Protein AF-A0A969B1L5-F1 (afdb_monomer_lite)

Secondary structure (DSSP, 8-state):
-HHHHHHHHSTT-EEEEEE-TTSSHHHHHHHHHHHHHHTT-EEEEEEGGG--TTGGG-HHHHHHHHHHHHHHHTTPPPPP---GGG-HHHHHHHHHHHHHHH-SS-EEEEEE-GGGGGG-HHHHHHHHHHHHHHHHHHHH-TTGGGEEEEEEE---TT--S-S-GGGGSSEEEEE-PPPHHHHHHHHHHTT-HHHHHTTS-S--S------------------------PPP--------------S-----PPPTT-----

Structure (mmCIF, N/CA/C/O backbone):
data_AF-A0A969B1L5-F1
#
_entry.id   AF-A0A969B1L5-F1
#
loop_
_atom_site.group_PDB
_atom_site.id
_atom_site.type_symbol
_atom_site.label_atom_id
_atom_site.label_alt_id
_atom_site.label_comp_id
_atom_site.label_asym_id
_atom_site.label_entity_id
_atom_site.label_seq_id
_atom_site.pdbx_PDB_ins_code
_atom_site.Cartn_x
_atom_site.Cartn_y
_atom_site.Cartn_z
_atom_site.occupancy
_atom_site.B_iso_or_equiv
_atom_site.auth_seq_id
_atom_site.auth_comp_id
_atom_site.auth_asym_id
_atom_site.auth_atom_id
_atom_site.pdbx_PDB_model_num
ATOM 1 N N . MET A 1 1 ? 1.433 -16.471 -8.578 1.00 81.69 1 MET A N 1
ATOM 2 C CA . MET A 1 1 ? 0.382 -15.592 -8.039 1.00 81.69 1 MET A CA 1
ATOM 3 C C . MET A 1 1 ? -0.124 -16.105 -6.694 1.00 81.69 1 MET A C 1
ATOM 5 O O . MET A 1 1 ? -0.344 -15.273 -5.821 1.00 81.69 1 MET A O 1
ATOM 9 N N . ASP A 1 2 ? -0.103 -17.416 -6.437 1.00 83.75 2 ASP A N 1
ATOM 10 C CA . ASP A 1 2 ? -0.376 -18.020 -5.113 1.00 83.75 2 ASP A CA 1
ATOM 11 C C . ASP A 1 2 ? 0.306 -17.335 -3.921 1.00 83.75 2 ASP A C 1
ATOM 13 O O . ASP A 1 2 ? -0.334 -17.068 -2.909 1.00 83.75 2 ASP A O 1
ATOM 17 N N . ARG A 1 3 ? 1.593 -16.973 -4.036 1.00 86.12 3 ARG A N 1
ATOM 18 C CA . ARG A 1 3 ? 2.298 -16.238 -2.967 1.00 86.12 3 ARG A CA 1
ATOM 19 C C . ARG A 1 3 ? 1.666 -14.878 -2.660 1.00 86.12 3 ARG A C 1
ATOM 21 O O . ARG A 1 3 ? 1.566 -14.509 -1.496 1.00 86.12 3 ARG A O 1
ATOM 28 N N . ALA A 1 4 ? 1.250 -14.139 -3.690 1.00 88.81 4 ALA A N 1
ATOM 29 C CA . ALA A 1 4 ? 0.595 -12.844 -3.514 1.00 88.81 4 ALA A CA 1
ATOM 30 C C . ALA A 1 4 ? -0.794 -13.017 -2.887 1.00 88.81 4 ALA A C 1
ATOM 32 O O . ALA A 1 4 ? -1.148 -12.279 -1.972 1.00 88.81 4 ALA A O 1
ATOM 33 N N . LEU A 1 5 ? -1.547 -14.021 -3.343 1.00 90.31 5 LEU A N 1
ATOM 34 C CA . LEU A 1 5 ? -2.864 -14.352 -2.801 1.00 90.31 5 LEU A CA 1
ATOM 35 C C . LEU A 1 5 ? -2.781 -14.759 -1.332 1.00 90.31 5 LEU A C 1
ATOM 37 O O . LEU A 1 5 ? -3.489 -14.195 -0.504 1.00 90.31 5 LEU A O 1
ATOM 41 N N . GLY A 1 6 ? -1.869 -15.674 -0.997 1.00 91.19 6 GLY A N 1
ATOM 42 C CA . GLY A 1 6 ? -1.636 -16.106 0.376 1.00 91.19 6 GLY A CA 1
ATOM 43 C C . GLY A 1 6 ? -1.244 -14.942 1.282 1.00 91.19 6 GLY A C 1
ATOM 44 O O . GLY A 1 6 ? -1.808 -14.793 2.359 1.00 91.19 6 GLY A O 1
ATOM 45 N N . ALA A 1 7 ? -0.344 -14.061 0.839 1.00 91.06 7 ALA A N 1
ATOM 46 C CA . ALA A 1 7 ? 0.059 -12.898 1.626 1.00 91.06 7 ALA A CA 1
ATOM 47 C C . ALA A 1 7 ? -1.098 -11.914 1.880 1.00 91.06 7 ALA A C 1
ATOM 49 O O . ALA A 1 7 ? -1.247 -11.431 2.999 1.00 91.06 7 ALA A O 1
ATOM 50 N N . LEU A 1 8 ? -1.932 -11.639 0.872 1.00 93.31 8 LEU A N 1
ATOM 51 C CA . LEU A 1 8 ? -3.048 -10.690 0.986 1.00 93.31 8 LEU A CA 1
ATOM 52 C C . LEU A 1 8 ? -4.293 -11.284 1.661 1.00 93.31 8 LEU A C 1
ATOM 54 O O . LEU A 1 8 ? -5.147 -10.531 2.128 1.00 93.31 8 LEU A O 1
ATOM 58 N N . ALA A 1 9 ? -4.389 -12.609 1.772 1.00 90.94 9 ALA A N 1
ATOM 59 C CA . ALA A 1 9 ? -5.447 -13.261 2.541 1.00 90.94 9 ALA A CA 1
ATOM 60 C C . A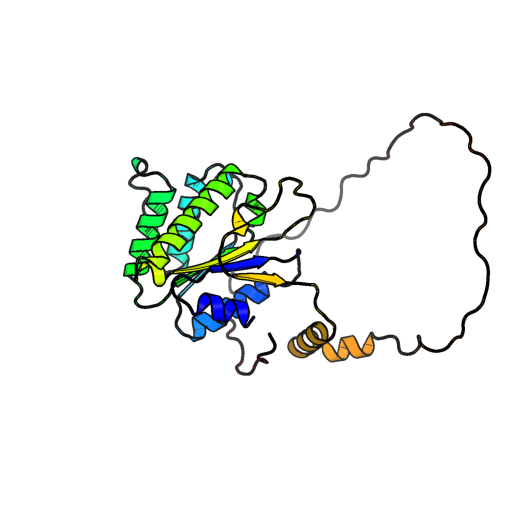LA A 1 9 ? -5.340 -12.966 4.051 1.00 90.94 9 ALA A C 1
ATOM 62 O O . ALA A 1 9 ? -6.357 -12.878 4.737 1.00 90.94 9 ALA A O 1
ATOM 63 N N . HIS A 1 10 ? -4.127 -12.757 4.574 1.00 90.12 10 HIS A N 1
ATOM 64 C CA . HIS A 1 10 ? -3.893 -12.501 5.998 1.00 90.12 10 HIS A CA 1
ATOM 65 C C . HIS A 1 10 ? -4.133 -11.036 6.379 1.00 90.12 10 HIS A C 1
ATOM 67 O O . HIS A 1 10 ? -3.824 -10.136 5.602 1.00 90.12 10 HIS A O 1
ATOM 73 N N . GLY A 1 11 ? -4.628 -10.803 7.602 1.00 91.50 11 GLY A N 1
ATOM 74 C CA . GLY A 1 11 ? -4.722 -9.486 8.251 1.00 91.50 11 GLY A CA 1
ATOM 75 C C . GLY A 1 11 ? -3.470 -8.631 8.052 1.00 91.50 11 GLY A C 1
ATOM 76 O O . GLY A 1 11 ? -2.364 -9.117 8.261 1.00 91.50 11 GLY A O 1
ATOM 77 N N . GLY A 1 12 ? -3.630 -7.383 7.609 1.00 90.75 12 GLY A N 1
ATOM 78 C CA . GLY A 1 12 ? -2.509 -6.462 7.395 1.00 90.75 12 GLY A CA 1
ATOM 79 C C . GLY A 1 12 ? -1.543 -6.837 6.264 1.00 90.75 12 GLY A C 1
ATOM 80 O O . GLY A 1 12 ? -0.498 -6.207 6.139 1.00 90.75 12 GLY A O 1
ATOM 81 N N . GLY A 1 13 ? -1.850 -7.844 5.440 1.00 91.94 13 GLY A N 1
ATOM 82 C CA . GLY A 1 13 ? -0.936 -8.376 4.429 1.00 91.94 13 GLY A CA 1
ATOM 83 C C . GLY A 1 13 ? -0.340 -7.327 3.481 1.00 91.94 13 GLY A C 1
ATOM 84 O O . GLY A 1 13 ? -1.035 -6.433 2.992 1.00 91.94 13 GLY A O 1
ATOM 85 N N . CYS A 1 14 ? 0.952 -7.478 3.179 1.00 93.12 14 CYS A N 1
ATOM 86 C CA . CYS A 1 14 ? 1.687 -6.633 2.241 1.00 93.12 14 CYS A CA 1
ATOM 87 C C . CYS A 1 14 ? 2.425 -7.473 1.195 1.00 93.12 14 CYS A C 1
ATOM 89 O O . CYS A 1 14 ? 3.073 -8.474 1.522 1.00 93.12 14 CYS A O 1
ATOM 91 N N . VAL A 1 15 ? 2.336 -7.051 -0.067 1.00 92.31 15 VAL A N 1
ATOM 92 C CA . VAL A 1 15 ? 3.024 -7.668 -1.204 1.00 92.31 15 VAL A CA 1
ATOM 93 C C . VAL A 1 15 ? 3.865 -6.638 -1.938 1.00 92.31 15 VAL A C 1
ATOM 95 O O . VAL A 1 15 ? 3.383 -5.573 -2.322 1.00 92.31 15 VAL A O 1
ATOM 98 N N . ARG A 1 16 ? 5.113 -7.001 -2.221 1.00 90.50 16 ARG A N 1
ATOM 99 C CA . ARG A 1 16 ? 5.997 -6.255 -3.115 1.00 90.50 16 ARG A CA 1
ATOM 100 C C . ARG A 1 16 ? 6.094 -6.957 -4.454 1.00 90.50 16 ARG A C 1
ATOM 102 O O . ARG A 1 16 ? 6.533 -8.100 -4.529 1.00 90.50 16 ARG A O 1
ATOM 109 N N . LEU A 1 17 ? 5.709 -6.259 -5.511 1.00 87.81 17 LEU A N 1
ATOM 110 C CA . LEU A 1 17 ? 5.834 -6.710 -6.887 1.00 87.81 17 LEU A CA 1
ATOM 111 C C . LEU A 1 17 ? 7.075 -6.078 -7.512 1.00 87.81 17 LEU A C 1
ATOM 113 O O . LEU A 1 17 ? 7.073 -4.903 -7.889 1.00 87.81 17 LEU A O 1
ATOM 117 N N . GLN A 1 18 ? 8.125 -6.878 -7.651 1.00 84.19 18 GLN A N 1
ATOM 118 C CA . GLN A 1 18 ? 9.345 -6.480 -8.341 1.00 84.19 18 GLN A CA 1
ATOM 119 C C . GLN A 1 18 ? 9.360 -7.083 -9.745 1.00 84.19 18 GLN A C 1
ATOM 121 O O . GLN A 1 18 ? 9.015 -8.242 -9.939 1.00 84.19 18 GLN A O 1
ATOM 126 N N . GLY A 1 19 ? 9.814 -6.326 -10.737 1.00 78.69 19 GLY A N 1
ATOM 127 C CA . GLY A 1 19 ? 10.105 -6.863 -12.068 1.00 78.69 19 GLY A CA 1
ATOM 128 C C . GLY A 1 19 ? 10.682 -5.795 -12.984 1.00 78.69 19 GLY A C 1
ATOM 129 O O . GLY A 1 19 ? 10.488 -4.601 -12.741 1.00 78.69 19 GLY A O 1
ATOM 130 N N . ALA A 1 20 ? 11.367 -6.194 -14.053 1.00 72.44 20 ALA A N 1
ATOM 131 C CA . ALA A 1 20 ? 11.831 -5.264 -15.080 1.00 72.44 20 ALA A CA 1
ATOM 132 C C . ALA A 1 20 ? 10.653 -4.573 -15.801 1.00 72.44 20 ALA A C 1
ATOM 134 O O . ALA A 1 20 ? 9.479 -4.944 -15.638 1.00 72.44 20 ALA A O 1
ATOM 135 N N . ARG A 1 21 ? 10.938 -3.512 -16.568 1.00 68.62 21 ARG A N 1
ATOM 136 C CA . ARG A 1 21 ? 9.913 -2.869 -17.411 1.00 68.62 21 ARG A CA 1
ATOM 137 C C . ARG A 1 21 ? 9.333 -3.901 -18.386 1.00 68.62 21 ARG A C 1
ATOM 139 O O . ARG A 1 21 ? 10.019 -4.836 -18.776 1.00 68.62 21 ARG A O 1
ATOM 146 N N . CYS A 1 22 ? 8.056 -3.745 -18.723 1.00 69.75 22 CYS A N 1
ATOM 147 C CA . CYS A 1 22 ? 7.332 -4.606 -19.667 1.00 69.75 22 CYS A CA 1
ATOM 148 C C . CYS A 1 22 ? 7.121 -6.079 -19.254 1.00 69.75 22 CYS A C 1
ATOM 150 O O . CYS A 1 22 ? 6.454 -6.801 -19.981 1.00 69.75 22 CYS A O 1
ATOM 152 N N . LEU A 1 23 ? 7.545 -6.522 -18.063 1.00 75.94 23 LEU A N 1
ATOM 153 C CA . LEU A 1 23 ? 7.271 -7.885 -17.563 1.00 75.94 23 LEU A CA 1
ATOM 154 C C . LEU A 1 23 ? 5.844 -8.078 -17.009 1.00 75.94 23 LEU A C 1
ATOM 156 O O . LEU A 1 23 ? 5.626 -8.827 -16.062 1.00 75.94 23 LEU A O 1
ATOM 160 N N . GLY A 1 24 ? 4.860 -7.344 -17.535 1.00 75.94 24 GLY A N 1
ATOM 161 C CA . GLY A 1 24 ? 3.451 -7.549 -17.186 1.00 75.94 24 GLY A CA 1
ATOM 162 C C . GLY A 1 24 ? 3.074 -7.266 -15.726 1.00 75.94 24 GLY A C 1
ATOM 163 O O . GLY A 1 24 ? 2.036 -7.743 -15.278 1.00 75.94 24 GLY A O 1
ATOM 164 N N . LYS A 1 25 ? 3.865 -6.482 -14.972 1.00 83.81 25 LYS A N 1
ATOM 165 C CA . LYS A 1 25 ? 3.572 -6.130 -13.564 1.00 83.81 25 LYS A CA 1
ATOM 166 C C . LYS A 1 25 ? 2.169 -5.554 -13.382 1.00 83.81 25 LYS A C 1
ATOM 168 O O . LYS A 1 25 ? 1.442 -5.947 -12.475 1.00 83.81 25 LYS A O 1
ATOM 173 N N . THR A 1 26 ? 1.783 -4.653 -14.281 1.00 84.25 26 THR A N 1
ATOM 174 C CA . THR A 1 26 ? 0.463 -4.020 -14.283 1.00 84.25 26 THR A CA 1
ATOM 175 C C . THR A 1 26 ? -0.642 -5.047 -14.524 1.00 84.25 26 THR A C 1
ATOM 177 O O . THR A 1 26 ? -1.619 -5.070 -13.783 1.00 84.25 26 THR A O 1
ATOM 180 N N . SER A 1 27 ? -0.459 -5.953 -15.488 1.00 85.69 27 SER A N 1
ATOM 181 C CA . SER A 1 27 ? -1.409 -7.033 -15.791 1.00 85.69 27 SER A CA 1
ATOM 182 C C . SER A 1 27 ? -1.490 -8.077 -14.670 1.00 85.69 27 SER A C 1
ATOM 184 O O . SER A 1 27 ? -2.553 -8.631 -14.405 1.00 85.69 27 SER A O 1
ATOM 186 N N . PHE A 1 28 ? -0.375 -8.364 -13.990 1.00 88.50 28 PHE A N 1
ATOM 187 C CA . PHE A 1 28 ? -0.351 -9.195 -12.785 1.00 88.50 28 PHE A CA 1
ATOM 188 C C . PHE A 1 28 ? -1.152 -8.544 -11.657 1.00 88.50 28 PHE A C 1
ATOM 190 O O . PHE A 1 28 ? -2.042 -9.181 -11.100 1.00 88.50 28 PHE A O 1
ATOM 197 N N . LEU A 1 29 ? -0.881 -7.269 -11.361 1.00 90.62 29 LEU A N 1
ATOM 198 C CA . LEU A 1 29 ? -1.592 -6.527 -10.325 1.00 90.62 29 LEU A CA 1
ATOM 199 C C . LEU A 1 29 ? -3.093 -6.462 -10.616 1.00 90.62 29 LEU A C 1
ATOM 201 O O . LEU A 1 29 ? -3.887 -6.716 -9.722 1.00 90.62 29 LEU A O 1
ATOM 205 N N . PHE A 1 30 ? -3.497 -6.149 -11.847 1.00 91.25 30 PHE A N 1
ATOM 206 C CA . PHE A 1 30 ? -4.917 -6.063 -12.183 1.00 91.25 30 PHE A CA 1
ATOM 207 C C . PHE A 1 30 ? -5.645 -7.395 -12.008 1.00 91.25 30 PHE A C 1
ATOM 209 O O . PHE A 1 30 ? -6.737 -7.403 -11.453 1.00 91.25 30 PHE A O 1
ATOM 216 N N . ARG A 1 31 ? -5.032 -8.521 -12.395 1.00 89.50 31 ARG A N 1
ATOM 217 C CA . ARG A 1 31 ? -5.614 -9.850 -12.144 1.00 89.50 31 ARG A CA 1
ATOM 218 C C . ARG A 1 31 ? -5.711 -10.164 -10.654 1.00 89.50 31 ARG A C 1
ATOM 220 O O . ARG A 1 31 ? -6.739 -10.662 -10.210 1.00 89.50 31 ARG A O 1
ATOM 227 N N . LEU A 1 32 ? -4.675 -9.821 -9.887 1.00 92.06 32 LEU A N 1
ATOM 228 C CA . LEU A 1 32 ? -4.672 -9.971 -8.433 1.00 92.06 32 LEU A CA 1
ATOM 229 C C . LEU A 1 32 ? -5.819 -9.171 -7.795 1.00 92.06 32 LEU A C 1
ATOM 231 O O . LEU A 1 32 ? -6.584 -9.715 -7.005 1.00 92.06 32 LEU A O 1
ATOM 235 N N . LEU A 1 33 ? -5.975 -7.899 -8.175 1.00 93.94 33 LEU A N 1
ATOM 236 C CA . LEU A 1 33 ? -7.054 -7.045 -7.679 1.00 93.94 33 LEU A CA 1
ATOM 237 C C . LEU A 1 33 ? -8.433 -7.564 -8.103 1.00 93.94 33 LEU A C 1
ATOM 239 O O . LEU A 1 33 ? -9.313 -7.645 -7.254 1.00 93.94 33 LEU A O 1
ATOM 243 N N . ALA A 1 34 ? -8.613 -7.977 -9.361 1.00 93.00 34 ALA A N 1
ATOM 244 C CA . ALA A 1 34 ? -9.875 -8.535 -9.855 1.00 93.00 34 ALA A CA 1
ATOM 245 C C . ALA A 1 34 ? -10.296 -9.794 -9.076 1.00 93.00 34 ALA A C 1
ATOM 247 O O . ALA A 1 34 ? -11.464 -9.955 -8.723 1.00 93.00 34 ALA A O 1
ATOM 248 N N . GLN A 1 35 ? -9.338 -10.660 -8.732 1.00 93.19 35 GLN A N 1
ATOM 249 C CA . GLN A 1 35 ? -9.613 -11.840 -7.918 1.00 93.19 35 GLN A CA 1
ATOM 250 C C . GLN A 1 35 ? -10.121 -11.465 -6.519 1.00 93.19 35 GLN A C 1
ATOM 252 O O . GLN A 1 35 ? -11.092 -12.053 -6.048 1.00 93.19 35 GLN A O 1
ATOM 257 N N . PHE A 1 36 ? -9.528 -10.465 -5.868 1.00 94.50 36 PHE A N 1
ATOM 258 C CA . PHE A 1 36 ? -10.001 -9.999 -4.561 1.00 94.50 36 PHE A CA 1
ATOM 259 C C . PHE A 1 36 ? -11.319 -9.218 -4.639 1.00 94.50 36 PHE A C 1
ATOM 261 O O . PHE A 1 36 ? -12.173 -9.390 -3.770 1.00 94.50 36 PHE A O 1
ATOM 268 N N . GLN A 1 37 ? -11.540 -8.437 -5.700 1.00 94.25 37 GLN A N 1
ATOM 269 C CA . GLN A 1 37 ? -12.835 -7.799 -5.963 1.00 94.25 37 GLN A CA 1
ATOM 270 C C . GLN A 1 37 ? -13.956 -8.841 -6.064 1.00 94.25 37 GLN A C 1
ATOM 272 O O . GLN A 1 37 ? -15.005 -8.664 -5.448 1.00 94.25 37 GLN A O 1
ATOM 277 N N . SER A 1 38 ? -13.718 -9.963 -6.760 1.00 93.38 38 SER A N 1
ATOM 278 C CA . SER A 1 38 ? -14.691 -11.067 -6.852 1.00 93.38 38 SER A CA 1
ATOM 279 C C . SER A 1 38 ? -14.992 -11.730 -5.499 1.00 93.38 38 SER A C 1
ATOM 281 O O . SER A 1 38 ? -16.062 -12.297 -5.311 1.00 93.38 38 SER A O 1
ATOM 283 N N . GLN A 1 39 ? -14.076 -11.607 -4.533 1.00 93.19 39 GLN A N 1
ATOM 284 C CA . GLN A 1 39 ? -14.239 -12.073 -3.151 1.00 93.19 39 GLN A CA 1
ATOM 285 C C . GLN A 1 39 ? -14.832 -10.993 -2.229 1.00 93.19 39 GLN A C 1
ATOM 287 O O . GLN A 1 39 ? -14.882 -11.169 -1.014 1.00 93.19 39 GLN A O 1
ATOM 292 N N . GLY A 1 40 ? -15.269 -9.862 -2.790 1.00 93.75 40 GLY A N 1
ATOM 293 C CA . GLY A 1 40 ? -15.932 -8.785 -2.063 1.00 93.75 40 GLY A CA 1
ATOM 294 C C . GLY A 1 40 ? -15.000 -7.737 -1.460 1.00 93.75 40 GLY A C 1
ATOM 295 O O . GLY A 1 40 ? -15.506 -6.825 -0.806 1.00 93.75 40 GLY A O 1
ATOM 296 N N . PHE A 1 41 ? -13.683 -7.812 -1.683 1.00 96.00 41 PHE A N 1
ATOM 297 C CA . PHE A 1 41 ? -12.732 -6.809 -1.195 1.00 96.00 41 PHE A CA 1
ATOM 298 C C . PHE A 1 41 ? -12.931 -5.479 -1.923 1.00 96.00 41 PHE A C 1
ATOM 300 O O . PHE A 1 41 ? -13.256 -5.433 -3.112 1.00 96.00 41 PHE A O 1
ATOM 307 N N . VAL A 1 42 ? -12.664 -4.383 -1.219 1.00 95.81 42 VAL A N 1
ATOM 308 C CA . VAL A 1 42 ? -12.522 -3.067 -1.845 1.00 95.81 42 VAL A CA 1
ATOM 309 C C . VAL A 1 42 ? -11.096 -2.935 -2.348 1.00 95.81 42 VAL A C 1
ATOM 311 O O . VAL A 1 42 ? -10.156 -3.316 -1.657 1.00 95.81 42 VAL A O 1
ATOM 314 N N . THR A 1 43 ? -10.902 -2.378 -3.536 1.00 96.31 43 THR A N 1
ATOM 315 C CA . THR A 1 43 ? -9.561 -2.184 -4.091 1.00 96.31 43 THR A CA 1
ATOM 316 C C . THR A 1 43 ? -9.384 -0.759 -4.573 1.00 96.31 43 THR A C 1
ATOM 318 O O . THR A 1 43 ? -10.233 -0.250 -5.300 1.00 96.31 43 THR A O 1
ATOM 321 N N . VAL A 1 44 ? -8.245 -0.170 -4.245 1.00 96.56 44 VAL A N 1
ATOM 322 C CA . VAL A 1 44 ? -7.796 1.134 -4.718 1.00 96.56 44 VAL A CA 1
ATOM 323 C C . VAL A 1 44 ? -6.451 0.943 -5.395 1.00 96.56 44 VAL A C 1
ATOM 325 O O . VAL A 1 44 ? -5.593 0.220 -4.894 1.00 96.56 44 VAL A O 1
ATOM 328 N N . ASN A 1 45 ? -6.256 1.568 -6.546 1.00 95.94 45 ASN A N 1
ATOM 329 C CA . ASN A 1 45 ? -5.069 1.391 -7.365 1.00 95.94 45 ASN A CA 1
ATOM 330 C C . ASN A 1 45 ? -4.539 2.738 -7.849 1.00 95.94 45 ASN A C 1
ATOM 332 O O . ASN A 1 45 ? -5.124 3.379 -8.722 1.00 95.94 45 ASN A O 1
ATOM 336 N N . LEU A 1 46 ? -3.410 3.154 -7.287 1.00 95.50 46 LEU A N 1
ATOM 337 C CA . LEU A 1 46 ? -2.784 4.443 -7.544 1.00 95.50 46 LEU A CA 1
ATOM 338 C C . LEU A 1 46 ? -1.537 4.254 -8.408 1.00 95.50 46 LEU A C 1
ATOM 340 O O . LEU A 1 46 ? -0.611 3.539 -8.031 1.00 95.50 46 LEU A O 1
ATOM 344 N N . GLY A 1 47 ? -1.496 4.903 -9.572 1.00 93.44 47 GLY A N 1
ATOM 345 C CA . GLY A 1 47 ? -0.318 4.929 -10.442 1.00 93.44 47 GLY A CA 1
ATOM 346 C C . GLY A 1 47 ? 0.484 6.211 -10.277 1.00 93.44 47 GLY A C 1
ATOM 347 O O . GLY A 1 47 ? -0.027 7.283 -10.576 1.00 93.44 47 GLY A O 1
ATOM 348 N N . LEU A 1 48 ? 1.748 6.102 -9.865 1.00 91.75 48 LEU A N 1
ATOM 349 C CA . LEU A 1 48 ? 2.610 7.267 -9.623 1.00 91.75 48 LEU A CA 1
ATOM 350 C C . LEU A 1 48 ? 3.267 7.813 -10.900 1.00 91.75 48 LEU A C 1
ATOM 352 O O . LEU A 1 48 ? 3.763 8.934 -10.910 1.00 91.75 48 LEU A O 1
ATOM 356 N N . ARG A 1 49 ? 3.275 7.045 -11.997 1.00 89.69 49 ARG A N 1
ATOM 357 C CA . ARG A 1 49 ? 3.964 7.412 -13.250 1.00 89.69 49 ARG A CA 1
ATOM 358 C C . ARG A 1 49 ? 3.379 8.629 -13.962 1.00 89.69 49 ARG A C 1
ATOM 360 O O . ARG A 1 49 ? 4.108 9.299 -14.680 1.00 89.69 49 ARG A O 1
ATOM 367 N N . GLN A 1 50 ? 2.088 8.890 -13.783 1.00 86.56 50 GLN A N 1
ATOM 368 C CA . GLN A 1 50 ? 1.383 10.007 -14.422 1.00 86.56 50 GLN A CA 1
ATOM 369 C C . GLN A 1 50 ? 1.318 11.249 -13.525 1.00 86.56 50 GLN A C 1
ATOM 371 O O . GLN A 1 50 ? 0.646 12.216 -13.868 1.00 86.56 50 GLN A O 1
ATOM 376 N N . LEU A 1 51 ? 1.991 11.228 -12.371 1.00 92.25 51 LEU A N 1
ATOM 377 C CA . LEU A 1 51 ? 2.010 12.371 -11.476 1.00 92.25 51 LEU A CA 1
ATOM 378 C C . LEU A 1 51 ? 2.765 13.542 -12.088 1.00 92.25 51 LEU A C 1
ATOM 380 O O . LEU A 1 51 ? 3.892 13.404 -12.563 1.00 92.25 51 LEU A O 1
ATOM 384 N N . GLU A 1 52 ? 2.149 14.713 -12.006 1.00 91.62 52 GLU A N 1
ATOM 385 C CA . GLU A 1 52 ? 2.797 15.956 -12.378 1.00 91.62 52 GLU A CA 1
ATOM 386 C C . GLU A 1 52 ? 3.926 16.295 -11.401 1.00 91.62 52 GLU A C 1
ATOM 388 O O . GLU A 1 52 ? 3.830 16.060 -10.192 1.00 91.62 52 GLU A O 1
ATOM 393 N N . GLU A 1 53 ? 4.976 16.937 -11.914 1.00 91.06 53 GLU A N 1
ATOM 394 C CA . GLU A 1 53 ? 6.150 17.321 -11.125 1.00 91.06 53 GLU A CA 1
ATOM 395 C C . GLU A 1 53 ? 5.777 18.132 -9.880 1.00 91.06 53 GLU A C 1
ATOM 397 O O . GLU A 1 53 ? 6.396 17.988 -8.831 1.00 91.06 53 GLU A O 1
ATOM 402 N N . GLN A 1 54 ? 4.733 18.960 -9.973 1.00 92.62 54 GLN A N 1
ATOM 403 C CA . GLN A 1 54 ? 4.256 19.780 -8.863 1.00 92.62 54 GLN A CA 1
ATOM 404 C C . GLN A 1 54 ? 3.771 18.963 -7.657 1.00 92.62 54 GLN A C 1
ATOM 406 O O . GLN A 1 54 ? 4.033 19.364 -6.523 1.00 92.62 54 GLN A O 1
ATOM 411 N N . VAL A 1 55 ? 3.146 17.802 -7.886 1.00 92.25 55 VAL A N 1
ATOM 412 C CA . VAL A 1 55 ? 2.725 16.872 -6.823 1.00 92.25 55 VAL A CA 1
ATOM 413 C C . VAL A 1 55 ? 3.950 16.241 -6.158 1.00 92.25 55 VAL A C 1
ATOM 415 O O . VAL A 1 55 ? 3.983 16.041 -4.947 1.00 92.25 55 VAL A O 1
ATOM 418 N N . LEU A 1 56 ? 4.998 15.998 -6.945 1.00 92.25 56 LEU A N 1
ATOM 419 C CA . LEU A 1 56 ? 6.252 15.381 -6.519 1.00 92.25 56 LEU A CA 1
ATOM 420 C C . LEU A 1 56 ? 7.272 16.384 -5.943 1.00 92.25 56 LEU A C 1
ATOM 422 O O . LEU A 1 56 ? 8.430 16.024 -5.735 1.00 92.25 56 LEU A O 1
ATOM 426 N N . ARG A 1 57 ? 6.881 17.635 -5.660 1.00 92.56 57 ARG A N 1
ATOM 427 C CA . ARG A 1 57 ? 7.764 18.625 -5.008 1.00 92.56 57 ARG A CA 1
ATOM 428 C C . ARG A 1 57 ? 7.846 18.464 -3.496 1.00 92.56 57 ARG A C 1
ATOM 430 O O . ARG A 1 57 ? 8.851 18.839 -2.899 1.00 92.56 57 ARG A O 1
ATOM 437 N N . SER A 1 58 ? 6.791 17.959 -2.864 1.00 93.88 58 SER A N 1
ATOM 438 C CA . SER A 1 58 ? 6.721 17.817 -1.411 1.00 93.88 58 SER A CA 1
ATOM 439 C C . SER A 1 58 ? 5.905 16.592 -1.020 1.00 93.88 58 SER A C 1
ATOM 441 O O . SER A 1 58 ? 5.040 16.132 -1.764 1.00 93.88 58 SER A O 1
ATOM 443 N N . PHE A 1 59 ? 6.172 16.064 0.176 1.00 94.06 59 PHE A N 1
ATOM 444 C CA . PHE A 1 59 ? 5.382 14.949 0.689 1.00 94.06 59 PHE A CA 1
ATOM 445 C C . PHE A 1 59 ? 3.946 15.383 0.997 1.00 94.06 59 PHE A C 1
ATOM 447 O O . PHE A 1 59 ? 3.036 14.577 0.869 1.00 94.06 59 PHE A O 1
ATOM 454 N N . GLU A 1 60 ? 3.727 16.660 1.340 1.00 93.06 60 GLU A N 1
ATOM 455 C CA . GLU A 1 60 ? 2.370 17.200 1.473 1.00 93.06 60 GLU A CA 1
ATOM 456 C C . GLU A 1 60 ? 1.591 17.078 0.162 1.00 93.06 60 GLU A C 1
ATOM 458 O O . GLU A 1 60 ? 0.488 16.549 0.175 1.00 93.06 60 GLU A O 1
ATOM 463 N N . GLY A 1 61 ? 2.186 17.480 -0.968 1.00 93.50 61 GLY A N 1
ATOM 464 C CA . GLY A 1 61 ? 1.542 17.365 -2.277 1.00 93.50 61 GLY A CA 1
ATOM 465 C C . GLY A 1 61 ? 1.224 15.916 -2.642 1.00 93.50 61 GLY A C 1
ATOM 466 O O . GLY A 1 61 ? 0.109 15.618 -3.066 1.00 93.50 61 GLY A O 1
ATOM 467 N N . LEU A 1 62 ? 2.173 15.003 -2.413 1.00 94.75 62 LEU A N 1
ATOM 468 C CA . LEU A 1 62 ? 1.967 13.573 -2.642 1.00 94.75 62 LEU A CA 1
ATOM 469 C C . LEU A 1 62 ? 0.850 13.002 -1.754 1.00 94.75 62 LEU A C 1
ATOM 471 O O . LEU A 1 62 ? -0.003 12.275 -2.255 1.00 94.75 62 LEU A O 1
ATOM 475 N N . ALA A 1 63 ? 0.842 13.327 -0.461 1.00 93.94 63 ALA A N 1
ATOM 476 C CA . ALA A 1 63 ? -0.155 12.835 0.485 1.00 93.94 63 ALA A CA 1
ATOM 477 C C . ALA A 1 63 ? -1.557 13.380 0.180 1.00 93.94 63 ALA A C 1
ATOM 479 O O . ALA A 1 63 ? -2.522 12.618 0.211 1.00 93.94 63 ALA A O 1
ATOM 480 N N . ASP A 1 64 ? -1.663 14.665 -0.165 1.00 92.12 64 ASP A N 1
ATOM 481 C CA . ASP A 1 64 ? -2.928 15.289 -0.550 1.00 92.12 64 ASP A CA 1
ATOM 482 C C . ASP A 1 64 ? -3.456 14.661 -1.851 1.00 92.12 64 ASP A C 1
ATOM 484 O O . ASP A 1 64 ? -4.634 14.312 -1.930 1.00 92.12 64 ASP A O 1
ATOM 488 N N . TRP A 1 65 ? -2.592 14.432 -2.848 1.00 94.81 65 TRP A N 1
ATOM 489 C CA . TRP A 1 65 ? -2.980 13.712 -4.064 1.00 94.81 65 TRP A CA 1
ATOM 490 C C . TRP A 1 65 ? -3.433 12.281 -3.765 1.00 94.81 65 TRP A C 1
ATOM 492 O O . TRP A 1 65 ? -4.485 11.866 -4.250 1.00 94.81 65 TRP A O 1
ATOM 502 N N . MET A 1 66 ? -2.676 11.533 -2.953 1.00 95.31 66 MET A N 1
ATOM 503 C CA . MET A 1 66 ? -3.047 10.169 -2.566 1.00 95.31 66 MET A CA 1
ATOM 504 C C . MET A 1 66 ? -4.411 10.164 -1.884 1.00 95.31 66 MET A C 1
ATOM 506 O O . MET A 1 66 ? -5.259 9.352 -2.239 1.00 95.31 66 MET A O 1
ATOM 510 N N . GLY A 1 67 ? -4.645 11.087 -0.950 1.00 94.12 67 GLY A N 1
ATOM 511 C CA . GLY A 1 67 ? -5.908 11.164 -0.232 1.00 94.12 67 GLY A CA 1
ATOM 512 C C . GLY A 1 67 ? -7.096 11.441 -1.157 1.00 94.12 67 GLY A C 1
ATOM 513 O O . GLY A 1 67 ? -8.110 10.747 -1.087 1.00 94.12 67 GLY A O 1
ATOM 514 N N . GLN A 1 68 ? -6.948 12.388 -2.087 1.00 93.50 68 GLN A N 1
ATOM 515 C CA . GLN A 1 68 ? -7.976 12.681 -3.090 1.00 93.50 68 GLN A CA 1
ATOM 516 C C . GLN A 1 68 ? -8.217 11.491 -4.028 1.00 93.50 68 GLN A C 1
ATOM 518 O O . GLN A 1 68 ? -9.366 11.131 -4.273 1.00 93.50 68 GLN A O 1
ATOM 523 N N . ALA A 1 69 ? -7.152 10.850 -4.516 1.00 94.75 69 ALA A N 1
ATOM 524 C CA . ALA A 1 69 ? -7.254 9.721 -5.435 1.00 94.75 69 ALA A CA 1
ATOM 525 C C . ALA A 1 69 ? -7.893 8.487 -4.773 1.00 94.75 69 ALA A C 1
ATOM 527 O O . ALA A 1 69 ? -8.690 7.792 -5.405 1.00 94.75 69 ALA A O 1
ATOM 528 N N . ILE A 1 70 ? -7.584 8.231 -3.496 1.00 95.19 70 ILE A N 1
ATOM 529 C CA . ILE A 1 70 ? -8.220 7.167 -2.712 1.00 95.19 70 ILE A CA 1
ATOM 530 C C . ILE A 1 70 ? -9.704 7.482 -2.519 1.00 95.19 70 ILE A C 1
ATOM 532 O O . ILE A 1 70 ? -10.541 6.648 -2.859 1.00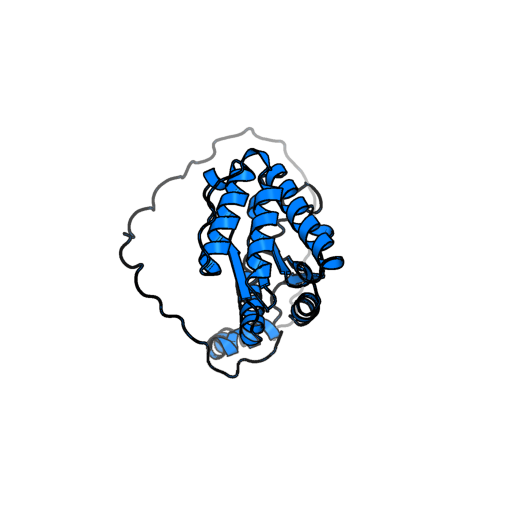 95.19 70 ILE A O 1
ATOM 536 N N . ALA A 1 71 ? -10.041 8.686 -2.047 1.00 93.94 71 ALA A N 1
ATOM 537 C CA . ALA A 1 71 ? -11.430 9.089 -1.834 1.00 93.94 71 ALA A CA 1
ATOM 538 C C . ALA A 1 71 ? -12.264 8.968 -3.120 1.00 93.94 71 ALA A C 1
ATOM 540 O O . ALA A 1 71 ? -13.349 8.393 -3.097 1.00 93.94 71 ALA A O 1
ATOM 541 N N . GLN A 1 72 ? -11.723 9.417 -4.257 1.00 94.19 72 GLN A N 1
ATOM 542 C CA . GLN A 1 72 ? -12.376 9.296 -5.562 1.00 94.19 72 GLN A CA 1
ATOM 543 C C . GLN A 1 72 ? -12.653 7.838 -5.949 1.00 94.19 72 GLN A C 1
ATOM 545 O O . GLN A 1 72 ? -13.779 7.516 -6.314 1.00 94.19 72 GLN A O 1
ATOM 550 N N . GLN A 1 73 ? -11.668 6.939 -5.840 1.00 94.56 73 GLN A N 1
ATOM 551 C CA . GLN A 1 73 ? -11.864 5.523 -6.194 1.00 94.56 73 GLN A CA 1
ATOM 552 C C . GLN A 1 73 ? -12.803 4.785 -5.234 1.00 94.56 73 GLN A C 1
ATOM 554 O O . GLN A 1 73 ? -13.438 3.806 -5.620 1.00 94.56 73 GLN A O 1
ATOM 559 N N . LEU A 1 74 ? -12.902 5.260 -3.994 1.00 92.25 74 LEU A N 1
ATOM 560 C CA . LEU A 1 74 ? -13.815 4.732 -2.987 1.00 92.25 74 LEU A CA 1
ATOM 561 C C . LEU A 1 74 ? -15.218 5.356 -3.048 1.00 92.25 74 LEU A C 1
ATOM 563 O O . LEU A 1 74 ? -16.083 4.940 -2.281 1.00 92.25 74 LEU A O 1
ATOM 567 N N . ASN A 1 75 ? -15.463 6.317 -3.949 1.00 91.38 75 ASN A N 1
ATOM 568 C CA . ASN A 1 75 ? -16.682 7.135 -3.997 1.00 91.38 75 ASN A CA 1
ATOM 569 C C . ASN A 1 75 ? -16.996 7.826 -2.656 1.00 91.38 75 ASN A C 1
ATOM 571 O O . ASN A 1 75 ? -18.152 7.924 -2.242 1.00 91.38 75 ASN A O 1
ATOM 575 N N . LEU A 1 76 ? -15.954 8.299 -1.972 1.00 90.69 76 LEU A N 1
ATOM 576 C CA . LEU A 1 76 ? -16.043 9.011 -0.703 1.00 90.69 76 LEU A CA 1
ATOM 577 C C . LEU A 1 76 ? -15.857 10.521 -0.897 1.00 90.69 76 LEU A C 1
ATOM 579 O O . LEU A 1 76 ? -15.248 10.954 -1.881 1.00 90.69 76 LEU A O 1
ATOM 583 N N . PRO A 1 77 ? -16.351 11.347 0.045 1.00 87.06 77 PRO A N 1
ATOM 584 C CA . PRO A 1 77 ? -16.127 12.783 0.011 1.00 87.06 77 PRO A CA 1
ATOM 585 C C . PRO A 1 77 ? -14.635 13.098 -0.045 1.00 87.06 77 PRO A C 1
ATOM 587 O O . PRO A 1 77 ? -13.845 12.563 0.737 1.00 87.06 77 PRO A O 1
ATOM 590 N N . ILE A 1 78 ? -14.262 13.992 -0.960 1.00 82.81 78 ILE A N 1
ATOM 591 C CA . ILE A 1 78 ? -12.879 14.434 -1.074 1.00 82.81 78 ILE A CA 1
ATOM 592 C C . ILE A 1 78 ? -12.510 15.172 0.221 1.00 82.81 78 ILE A C 1
ATOM 594 O O . ILE A 1 78 ? -13.208 16.113 0.613 1.00 82.81 78 ILE A O 1
ATOM 598 N N . PRO A 1 79 ? -11.436 14.753 0.902 1.00 73.38 79 PRO A N 1
ATOM 599 C CA . PRO A 1 79 ? -11.042 15.332 2.173 1.00 73.38 79 PRO A CA 1
ATOM 600 C C . PRO A 1 79 ? -10.686 16.813 2.016 1.00 73.38 79 PRO A C 1
ATOM 602 O O . PRO A 1 79 ? -9.957 17.210 1.109 1.00 73.38 79 PRO A O 1
ATOM 605 N N . SER A 1 80 ? -11.193 17.648 2.924 1.00 69.62 80 SER A N 1
ATOM 606 C CA . SER A 1 80 ? -10.787 19.052 3.000 1.00 69.62 80 SER A CA 1
ATOM 607 C C . SER A 1 80 ? -9.385 19.164 3.605 1.00 69.62 80 SER A C 1
ATOM 609 O O . SER A 1 80 ? -9.110 18.504 4.607 1.00 69.62 80 SER A O 1
ATOM 611 N N . ASN A 1 81 ? -8.541 20.063 3.089 1.00 64.12 81 ASN A N 1
ATOM 612 C CA . ASN A 1 81 ? -7.150 20.289 3.532 1.00 64.12 81 ASN A CA 1
ATOM 613 C C . ASN A 1 81 ? -7.007 20.904 4.954 1.00 64.12 81 ASN A C 1
ATOM 615 O O . ASN A 1 81 ? -6.038 21.609 5.255 1.00 64.12 81 ASN A O 1
ATOM 619 N N . GLY A 1 82 ? -7.983 20.693 5.840 1.00 60.50 82 GLY A N 1
ATOM 620 C CA . GLY A 1 82 ? -7.968 21.165 7.221 1.00 60.50 82 GLY A CA 1
ATOM 621 C C . GLY A 1 82 ? -6.873 20.490 8.054 1.00 60.50 82 GLY A C 1
ATOM 622 O O . GLY A 1 82 ? -6.542 19.324 7.865 1.00 60.50 82 GLY A O 1
ATOM 623 N N . GLY A 1 83 ? -6.295 21.224 9.011 1.00 63.53 83 GLY A N 1
ATOM 624 C CA . GLY A 1 83 ? -5.355 20.643 9.979 1.00 63.53 83 GLY A CA 1
ATOM 625 C C . GLY A 1 83 ? -3.898 20.540 9.514 1.00 63.53 83 GLY A C 1
ATOM 626 O O . GLY A 1 83 ? -3.193 19.628 9.940 1.00 63.53 83 GLY A O 1
ATOM 627 N N . ARG A 1 84 ? -3.410 21.484 8.692 1.00 66.25 84 ARG A N 1
ATOM 628 C CA . ARG A 1 84 ? -2.009 21.518 8.208 1.00 66.25 84 ARG A CA 1
ATOM 629 C C . ARG A 1 84 ? -0.948 21.398 9.319 1.00 66.25 84 ARG A C 1
ATOM 631 O O . ARG A 1 84 ? 0.127 20.868 9.069 1.00 66.25 84 ARG A O 1
ATOM 638 N N . TRP A 1 85 ? -1.279 21.796 10.549 1.00 72.56 85 TRP A N 1
ATOM 639 C CA . TRP A 1 85 ? -0.421 21.670 11.734 1.00 72.56 85 TRP A CA 1
ATOM 640 C C . TRP A 1 85 ? -0.107 20.220 12.152 1.00 72.56 85 TRP A C 1
ATOM 642 O O . TRP A 1 85 ? 0.903 20.001 12.810 1.00 72.56 85 TRP A O 1
ATOM 652 N N . ARG A 1 86 ? -0.923 19.227 11.760 1.00 69.12 86 ARG A N 1
ATOM 653 C CA . ARG A 1 86 ? -0.728 17.804 12.110 1.00 69.12 86 ARG A CA 1
ATOM 654 C C . ARG A 1 86 ? 0.341 17.081 11.281 1.00 69.12 86 ARG A C 1
ATOM 656 O O . ARG A 1 86 ? 0.693 15.956 11.607 1.00 69.12 86 ARG A O 1
ATOM 663 N N . GLY A 1 87 ? 0.873 17.709 10.230 1.00 85.94 87 GLY A N 1
ATOM 664 C CA . GLY A 1 87 ? 1.794 17.059 9.290 1.00 85.94 87 GLY A CA 1
ATOM 665 C C . GLY A 1 87 ? 1.088 16.091 8.328 1.00 85.94 87 GLY A C 1
ATOM 666 O O . GLY A 1 87 ? 0.045 15.519 8.634 1.00 85.94 87 GLY A O 1
ATOM 667 N N . ALA A 1 88 ? 1.623 15.943 7.116 1.00 90.50 88 ALA A N 1
ATOM 668 C CA . ALA A 1 88 ? 0.941 15.235 6.028 1.00 90.50 88 ALA A CA 1
ATOM 669 C C . ALA A 1 88 ? 0.768 13.725 6.255 1.00 90.50 88 ALA A C 1
ATOM 671 O O . ALA A 1 88 ? -0.274 13.181 5.902 1.00 90.50 88 ALA A O 1
ATOM 672 N N . GLN A 1 89 ? 1.747 13.059 6.879 1.00 91.19 89 GLN A N 1
ATOM 673 C CA . GLN A 1 89 ? 1.668 11.624 7.184 1.00 91.19 89 GLN A CA 1
ATOM 674 C C . GLN A 1 89 ? 0.500 11.324 8.127 1.00 91.19 89 GLN A C 1
ATOM 676 O O . GLN A 1 89 ? -0.347 10.499 7.806 1.00 91.19 89 GLN A O 1
ATOM 681 N N . LEU A 1 90 ? 0.419 12.050 9.246 1.00 91.38 90 LEU A N 1
ATOM 682 C CA . LEU A 1 90 ? -0.642 11.866 10.234 1.00 91.38 90 LEU A CA 1
ATOM 683 C C . LEU A 1 90 ? -2.017 12.180 9.641 1.00 91.38 90 LEU A C 1
ATOM 685 O O . LEU A 1 90 ? -2.947 11.406 9.824 1.00 91.38 90 LEU A O 1
ATOM 689 N N . A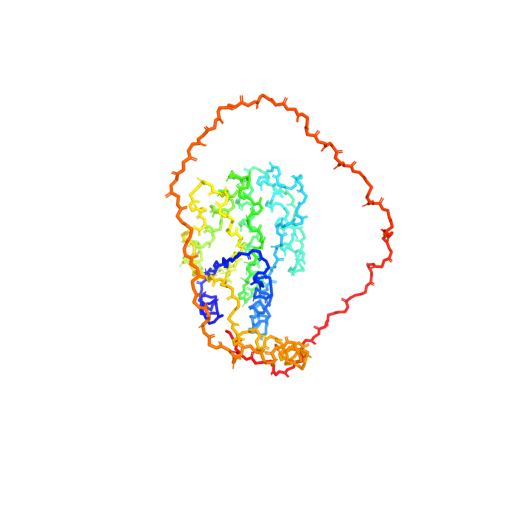RG A 1 91 ? -2.136 13.262 8.857 1.00 91.31 91 ARG A N 1
ATOM 690 C CA . ARG A 1 91 ? -3.393 13.588 8.166 1.00 91.31 91 ARG A CA 1
ATOM 691 C C . ARG A 1 91 ? -3.862 12.451 7.263 1.00 91.31 91 ARG A C 1
ATOM 693 O O . ARG A 1 91 ? -5.051 12.149 7.260 1.00 91.31 91 ARG A O 1
ATOM 700 N N . LEU A 1 92 ? -2.967 11.870 6.464 1.00 93.50 92 LEU A N 1
ATOM 701 C CA . LEU A 1 92 ? -3.330 10.786 5.553 1.00 93.50 92 LEU A CA 1
ATOM 702 C C . LEU A 1 92 ? -3.680 9.503 6.323 1.00 93.50 92 LEU A C 1
ATOM 704 O O . LEU A 1 92 ? -4.629 8.823 5.945 1.00 93.50 92 LEU A O 1
ATOM 708 N N . SER A 1 93 ? -2.983 9.209 7.425 1.00 94.75 93 SER A N 1
ATOM 709 C CA . SER A 1 93 ? -3.328 8.100 8.325 1.00 94.75 93 SER A CA 1
ATOM 710 C C . SER A 1 93 ? -4.706 8.268 8.967 1.00 94.75 93 SER A C 1
ATOM 712 O O . SER A 1 93 ? -5.504 7.338 8.905 1.00 94.75 93 SER A O 1
ATOM 714 N N . ASP A 1 94 ? -5.009 9.448 9.522 1.00 92.56 94 ASP A N 1
ATOM 715 C CA . ASP A 1 94 ? -6.308 9.756 10.141 1.00 92.56 94 ASP A CA 1
ATOM 716 C C . ASP A 1 94 ? -7.454 9.546 9.133 1.00 92.56 94 ASP A C 1
ATOM 718 O O . ASP A 1 94 ? -8.482 8.950 9.450 1.00 92.56 94 ASP A O 1
ATOM 722 N N . GLN A 1 95 ? -7.268 10.009 7.893 1.00 92.12 95 GLN A N 1
ATOM 723 C CA . GLN A 1 95 ? -8.245 9.831 6.814 1.00 92.12 95 GLN A CA 1
ATOM 724 C C . GLN A 1 95 ? -8.393 8.366 6.410 1.00 92.12 95 GLN A C 1
ATOM 726 O O . GLN A 1 95 ? -9.512 7.879 6.265 1.00 92.12 95 GLN A O 1
ATOM 731 N N . MET A 1 96 ? -7.276 7.650 6.264 1.00 94.75 96 MET A N 1
ATOM 732 C CA . MET A 1 96 ? -7.295 6.228 5.941 1.00 94.75 96 MET A CA 1
ATOM 733 C C . MET A 1 96 ? -8.054 5.436 7.009 1.00 94.75 96 MET A C 1
ATOM 735 O O . MET A 1 96 ? -8.877 4.593 6.663 1.00 94.75 96 MET A O 1
ATOM 739 N N . GLN A 1 97 ? -7.843 5.748 8.289 1.00 94.62 97 GLN A N 1
ATOM 740 C CA . GLN A 1 97 ? -8.585 5.137 9.387 1.00 94.62 97 GLN A CA 1
ATOM 741 C C . GLN A 1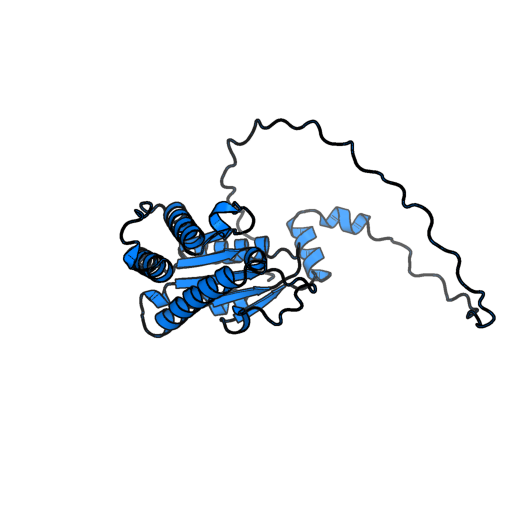 97 ? -10.092 5.406 9.272 1.00 94.62 97 GLN A C 1
ATOM 743 O O . GLN A 1 97 ? -10.878 4.463 9.316 1.00 94.62 97 GLN A O 1
ATOM 748 N N . GLN A 1 98 ? -10.494 6.661 9.045 1.00 92.94 98 GLN A N 1
ATOM 749 C CA . GLN A 1 98 ? -11.906 7.025 8.852 1.00 92.94 98 GLN A CA 1
ATOM 750 C C . GLN A 1 98 ? -12.545 6.290 7.671 1.00 92.94 98 GLN A C 1
ATOM 752 O O . GLN A 1 98 ? -13.719 5.932 7.727 1.00 92.94 98 GLN A O 1
ATOM 757 N N . TRP A 1 99 ? -11.794 6.058 6.593 1.00 93.12 99 TRP A N 1
ATOM 758 C CA . TRP A 1 99 ? -12.279 5.258 5.474 1.00 93.12 99 TRP A CA 1
ATOM 759 C C . TRP A 1 99 ? -12.415 3.789 5.860 1.00 93.12 99 TRP A C 1
ATOM 761 O O . TRP A 1 99 ? -13.449 3.198 5.576 1.00 93.12 99 TRP A O 1
ATOM 771 N N . LEU A 1 100 ? -11.431 3.203 6.549 1.00 94.12 100 LEU A N 1
ATOM 772 C CA . LEU A 1 100 ? -11.511 1.815 7.020 1.00 94.12 100 LEU A CA 1
ATOM 773 C C . LEU A 1 100 ? -12.706 1.579 7.957 1.00 94.12 100 LEU A C 1
ATOM 775 O O . LEU A 1 100 ? -13.299 0.504 7.908 1.00 94.12 100 LEU A O 1
ATOM 779 N N . GLU A 1 101 ? -13.092 2.570 8.765 1.00 94.44 101 GLU A N 1
ATOM 780 C CA . GLU A 1 101 ? -14.282 2.507 9.632 1.00 94.44 101 GLU A CA 1
ATOM 781 C C . GLU A 1 101 ? -15.596 2.464 8.838 1.00 94.44 101 GLU A C 1
ATOM 783 O O . GLU A 1 101 ? -16.586 1.922 9.321 1.00 94.44 101 GLU A O 1
ATOM 788 N N . GLN A 1 102 ? -15.610 2.985 7.608 1.00 91.44 102 GLN A N 1
ATOM 789 C CA . GLN A 1 102 ? -16.784 2.969 6.725 1.00 91.44 102 GLN A CA 1
ATOM 790 C C . GLN A 1 102 ? -16.928 1.664 5.932 1.00 91.44 102 GLN A C 1
ATOM 792 O O . GLN A 1 102 ? -17.960 1.446 5.293 1.00 91.44 102 GLN A O 1
ATOM 797 N N . PHE A 1 103 ? -15.915 0.792 5.952 1.00 89.31 103 PHE A N 1
ATOM 798 C CA . PHE A 1 103 ? -15.948 -0.487 5.251 1.00 89.31 103 PHE A CA 1
ATOM 799 C C . PHE A 1 103 ? -15.919 -1.660 6.232 1.00 89.31 103 PHE A C 1
ATOM 801 O O . PHE A 1 103 ? -14.915 -1.936 6.887 1.00 89.31 103 PHE A O 1
ATOM 808 N N . ASP A 1 104 ? -16.979 -2.467 6.210 1.00 90.75 104 ASP A N 1
ATOM 809 C CA . ASP A 1 104 ? -17.043 -3.759 6.917 1.00 90.75 104 ASP A CA 1
ATOM 810 C C . ASP A 1 104 ? -16.298 -4.890 6.190 1.00 90.75 104 ASP A C 1
ATOM 812 O O . ASP A 1 104 ? -16.486 -6.075 6.461 1.00 90.75 104 ASP A O 1
ATOM 816 N N . ARG A 1 105 ? -15.439 -4.532 5.236 1.00 93.06 105 ARG A N 1
ATOM 817 C CA . ARG A 1 105 ? -14.710 -5.452 4.366 1.00 93.06 105 ARG A CA 1
ATOM 818 C C . ARG A 1 105 ? -13.271 -4.982 4.162 1.00 93.06 105 ARG A C 1
ATOM 820 O O . ARG A 1 105 ? -13.010 -3.783 4.261 1.00 93.06 105 ARG A O 1
ATOM 827 N N . PRO A 1 106 ? -12.329 -5.893 3.863 1.00 95.62 106 PRO A N 1
ATOM 828 C CA . PRO A 1 106 ? -10.937 -5.514 3.678 1.00 95.62 106 PRO A CA 1
ATOM 829 C C . PRO A 1 106 ? -10.738 -4.602 2.461 1.00 95.62 106 PRO A C 1
ATOM 831 O O . PRO A 1 106 ? -11.422 -4.737 1.440 1.00 95.62 106 PRO A O 1
ATOM 834 N N . VAL A 1 107 ? -9.760 -3.704 2.572 1.00 96.81 107 VAL A N 1
ATOM 835 C CA . VAL A 1 107 ? -9.387 -2.734 1.539 1.00 96.81 107 VAL A CA 1
ATOM 836 C C . VAL A 1 107 ? -7.969 -3.032 1.070 1.00 96.81 107 VAL A C 1
ATOM 838 O O . VAL A 1 107 ? -7.041 -3.047 1.873 1.00 96.81 107 VAL A O 1
ATOM 841 N N . ILE A 1 108 ? -7.780 -3.235 -0.230 1.00 97.12 108 ILE A N 1
ATOM 842 C CA . ILE A 1 108 ? -6.462 -3.370 -0.851 1.00 97.12 108 ILE A CA 1
ATOM 843 C C . ILE A 1 108 ? -6.062 -2.037 -1.465 1.00 97.12 108 ILE A C 1
ATOM 845 O O . ILE A 1 108 ? -6.681 -1.595 -2.428 1.00 97.12 108 ILE A O 1
ATOM 849 N N . LEU A 1 109 ? -4.998 -1.427 -0.951 1.00 97.19 109 LEU A N 1
ATOM 850 C CA . LEU A 1 109 ? -4.357 -0.269 -1.555 1.00 97.19 109 LEU A CA 1
ATOM 851 C C . LEU A 1 109 ? -3.139 -0.721 -2.363 1.00 97.19 109 LEU A C 1
ATOM 853 O O . LEU A 1 109 ? -2.123 -1.154 -1.815 1.00 97.19 109 LEU A O 1
ATOM 857 N N . ALA A 1 110 ? -3.239 -0.596 -3.680 1.00 96.38 110 ALA A N 1
ATOM 858 C CA . ALA A 1 110 ? -2.156 -0.856 -4.604 1.00 96.38 110 ALA A CA 1
ATOM 859 C C . ALA A 1 110 ? -1.469 0.447 -5.033 1.00 96.38 110 ALA A C 1
ATOM 861 O O . ALA A 1 110 ? -2.101 1.342 -5.589 1.00 96.38 110 ALA A O 1
ATOM 862 N N . LEU A 1 111 ? -0.158 0.530 -4.819 1.00 94.81 111 LEU A N 1
ATOM 863 C CA . LEU A 1 111 ? 0.711 1.612 -5.266 1.00 94.81 111 LEU A CA 1
ATOM 864 C C . LEU A 1 111 ? 1.588 1.112 -6.414 1.00 94.81 111 LEU A C 1
ATOM 866 O O . LEU A 1 111 ? 2.391 0.185 -6.257 1.00 94.81 111 LEU A O 1
ATOM 870 N N . ARG A 1 112 ? 1.439 1.720 -7.588 1.00 92.12 112 ARG A N 1
ATOM 871 C CA . ARG A 1 112 ? 2.213 1.394 -8.784 1.00 92.12 112 ARG A CA 1
ATOM 872 C C . ARG A 1 112 ? 3.274 2.414 -9.108 1.00 92.12 112 ARG A C 1
ATOM 874 O O . ARG A 1 112 ? 3.097 3.605 -8.874 1.00 92.12 112 ARG A O 1
ATOM 881 N N . ASP A 1 113 ? 4.325 1.908 -9.747 1.00 89.06 113 ASP A N 1
ATOM 882 C CA . ASP A 1 113 ? 5.426 2.704 -10.280 1.00 89.06 113 ASP A CA 1
ATOM 883 C C . ASP A 1 113 ? 6.166 3.483 -9.188 1.00 89.06 113 ASP A C 1
ATOM 885 O O . ASP A 1 113 ? 6.567 4.629 -9.387 1.00 89.06 113 ASP A O 1
ATOM 889 N N . LEU A 1 114 ? 6.381 2.854 -8.027 1.00 89.38 114 LEU A N 1
ATOM 890 C CA . LEU A 1 114 ? 7.125 3.482 -6.931 1.00 89.38 114 LEU A CA 1
ATOM 891 C C . LEU A 1 114 ? 8.561 3.848 -7.339 1.00 89.38 114 LEU A C 1
ATOM 893 O O . LEU A 1 114 ? 9.180 4.708 -6.716 1.00 89.38 114 LEU A O 1
ATOM 897 N N . ASP A 1 115 ? 9.077 3.241 -8.415 1.00 86.56 115 ASP A N 1
ATOM 898 C CA . ASP A 1 115 ? 10.364 3.594 -9.012 1.00 86.56 115 ASP A CA 1
ATOM 899 C C . ASP A 1 115 ? 10.480 5.070 -9.419 1.00 86.56 115 ASP A C 1
ATOM 901 O O . ASP A 1 115 ? 11.582 5.612 -9.425 1.00 86.56 115 ASP A O 1
ATOM 905 N N . VAL A 1 116 ? 9.361 5.757 -9.661 1.00 88.56 116 VAL A N 1
ATOM 906 C CA . VAL A 1 116 ? 9.321 7.207 -9.929 1.00 88.56 116 VAL A CA 1
ATOM 907 C C . VAL A 1 116 ? 9.872 8.029 -8.759 1.00 88.56 116 VAL A C 1
ATOM 909 O O . VAL A 1 116 ? 10.417 9.115 -8.962 1.00 88.56 116 VAL A O 1
ATOM 912 N N . LEU A 1 117 ? 9.756 7.520 -7.530 1.00 89.06 117 LEU A N 1
ATOM 913 C CA . LEU A 1 117 ? 10.232 8.196 -6.325 1.00 89.06 117 LEU A CA 1
ATOM 914 C C . LEU A 1 117 ? 11.707 7.906 -6.019 1.00 89.06 117 LEU A C 1
ATOM 916 O O . LEU A 1 117 ? 12.272 8.550 -5.139 1.00 89.06 117 LEU A O 1
ATOM 920 N N . LEU A 1 118 ? 12.365 6.996 -6.749 1.00 83.88 118 LEU A N 1
ATOM 921 C CA . LEU A 1 118 ? 13.786 6.682 -6.532 1.00 83.88 118 LEU A CA 1
ATOM 922 C C . LEU A 1 118 ? 14.697 7.879 -6.852 1.00 83.88 118 LEU A C 1
ATOM 924 O O . LEU A 1 118 ? 15.754 8.017 -6.245 1.00 83.88 118 LEU A O 1
ATOM 928 N N . SER A 1 119 ? 14.262 8.794 -7.725 1.00 84.56 119 SER A N 1
ATOM 929 C CA . SER A 1 119 ? 14.945 10.074 -7.972 1.00 84.56 119 SER A CA 1
ATOM 930 C C . SER A 1 119 ? 14.698 11.130 -6.883 1.00 84.56 119 SER A C 1
ATOM 932 O O . SER A 1 119 ? 15.299 12.202 -6.918 1.00 84.56 119 SER A O 1
ATOM 934 N N . ARG A 1 120 ? 13.818 10.853 -5.910 1.00 89.06 120 ARG A N 1
ATOM 935 C CA . ARG A 1 120 ? 13.404 11.767 -4.832 1.00 89.06 120 ARG A CA 1
ATOM 936 C C . ARG A 1 120 ? 13.460 11.047 -3.478 1.00 89.06 120 ARG A C 1
ATOM 938 O O . ARG A 1 120 ? 12.413 10.762 -2.889 1.00 89.06 120 ARG A O 1
ATOM 945 N N . PRO A 1 121 ? 14.665 10.767 -2.949 1.00 86.44 121 PRO A N 1
ATOM 946 C CA . PRO A 1 121 ? 14.847 9.892 -1.791 1.00 86.44 121 PRO A CA 1
ATOM 947 C C . PRO A 1 121 ? 14.099 10.369 -0.541 1.00 86.44 121 PRO A C 1
ATOM 949 O O . PRO A 1 121 ? 13.573 9.539 0.189 1.00 86.44 121 PRO A O 1
ATOM 952 N N . GLY A 1 122 ? 13.968 11.684 -0.324 1.00 89.44 122 GLY A N 1
ATOM 953 C CA . GLY A 1 122 ? 13.196 12.220 0.804 1.00 89.44 122 GLY A CA 1
ATOM 954 C C . GLY A 1 122 ? 11.692 11.926 0.717 1.00 89.44 122 GLY A C 1
ATOM 955 O O . GLY A 1 122 ? 11.068 11.596 1.722 1.00 89.44 122 GLY A O 1
ATOM 956 N N . LEU A 1 123 ? 11.098 11.983 -0.484 1.00 91.69 123 LEU A N 1
ATOM 957 C CA . LEU A 1 123 ? 9.693 11.598 -0.671 1.00 91.69 123 LEU A CA 1
ATOM 958 C C . LEU A 1 123 ? 9.499 10.105 -0.502 1.00 91.69 123 LEU A C 1
ATOM 960 O O . LEU A 1 123 ? 8.549 9.687 0.158 1.00 91.69 123 LEU A O 1
ATOM 964 N N . LEU A 1 124 ? 10.406 9.323 -1.092 1.00 89.50 124 LEU A N 1
ATOM 965 C CA . LEU A 1 124 ? 10.396 7.882 -0.944 1.00 89.50 124 LEU A CA 1
ATOM 966 C C . LEU A 1 124 ? 10.461 7.528 0.540 1.00 89.50 124 LEU A C 1
ATOM 968 O O . LEU A 1 124 ? 9.534 6.901 1.027 1.00 89.50 124 LEU A O 1
ATOM 972 N N . GLN A 1 125 ? 11.463 8.008 1.278 1.00 89.50 125 GLN A N 1
ATOM 973 C CA . GLN A 1 125 ? 11.626 7.728 2.704 1.00 89.50 125 GLN A CA 1
ATOM 974 C C . GLN A 1 125 ? 10.371 8.060 3.524 1.00 89.50 125 GLN A C 1
ATOM 976 O O . GLN A 1 125 ? 9.929 7.228 4.313 1.00 89.50 125 GLN A O 1
ATOM 981 N N . ASN A 1 126 ? 9.749 9.219 3.298 1.00 92.25 126 ASN A N 1
ATOM 982 C CA . ASN A 1 126 ? 8.525 9.601 4.008 1.00 92.25 126 ASN A CA 1
ATOM 983 C C . ASN A 1 126 ? 7.329 8.699 3.667 1.00 92.25 126 ASN A C 1
ATOM 985 O O . ASN A 1 126 ? 6.552 8.345 4.555 1.00 92.25 126 ASN A O 1
ATOM 989 N N . LEU A 1 127 ? 7.178 8.303 2.398 1.00 93.19 127 LEU A N 1
ATOM 990 C CA . LEU A 1 127 ? 6.136 7.360 1.989 1.00 93.19 127 LEU A CA 1
ATOM 991 C C . LEU A 1 127 ? 6.380 5.977 2.598 1.00 93.19 127 LEU A C 1
ATOM 993 O O . LEU A 1 127 ? 5.455 5.340 3.081 1.00 93.19 127 LEU A O 1
ATOM 997 N N . CYS A 1 128 ? 7.631 5.537 2.612 1.00 89.62 128 CYS A N 1
ATOM 998 C CA . CYS A 1 128 ? 8.057 4.261 3.170 1.00 89.62 128 CYS A CA 1
ATOM 999 C C . CYS A 1 128 ? 7.753 4.196 4.672 1.00 89.62 128 CYS A C 1
ATOM 1001 O O . CYS A 1 128 ? 7.067 3.280 5.110 1.00 89.62 128 CYS A O 1
ATOM 1003 N N . ALA A 1 129 ? 8.142 5.231 5.422 1.00 91.12 129 ALA A N 1
ATOM 1004 C CA . ALA A 1 129 ? 7.835 5.355 6.845 1.00 91.12 129 ALA A CA 1
ATOM 1005 C C . ALA A 1 129 ? 6.320 5.378 7.127 1.00 91.12 129 ALA A C 1
ATOM 1007 O O . ALA A 1 129 ? 5.865 4.799 8.110 1.00 91.12 129 ALA A O 1
ATOM 1008 N N . LEU A 1 130 ? 5.520 6.010 6.256 1.00 94.25 130 LEU A N 1
ATOM 1009 C CA . LEU A 1 130 ? 4.059 5.997 6.380 1.00 94.25 130 LEU A CA 1
ATOM 1010 C C . LEU A 1 130 ? 3.494 4.576 6.228 1.00 94.25 130 LEU A C 1
ATOM 1012 O O . LEU A 1 130 ? 2.701 4.134 7.058 1.00 94.25 130 LEU A O 1
ATOM 1016 N N . LEU A 1 131 ? 3.902 3.862 5.175 1.00 93.25 131 LEU A N 1
ATOM 1017 C CA . LEU A 1 131 ? 3.426 2.503 4.905 1.00 93.25 131 LEU A CA 1
ATOM 1018 C C . LEU A 1 131 ? 3.891 1.511 5.977 1.00 93.25 131 LEU A C 1
ATOM 1020 O O . LEU A 1 131 ? 3.132 0.614 6.338 1.00 93.25 131 LEU A O 1
ATOM 1024 N N . GLU A 1 132 ? 5.104 1.684 6.505 1.00 90.19 132 GLU A N 1
ATOM 1025 C CA . GLU A 1 132 ? 5.604 0.941 7.666 1.00 90.19 132 GLU A CA 1
ATOM 1026 C C . GLU A 1 132 ? 4.724 1.152 8.890 1.00 90.19 132 GLU A C 1
ATOM 1028 O O . GLU A 1 132 ? 4.308 0.175 9.509 1.00 90.19 132 GLU A O 1
ATOM 1033 N N . GLY A 1 133 ? 4.382 2.407 9.193 1.00 92.50 133 GLY A N 1
ATOM 1034 C CA . GLY A 1 133 ? 3.466 2.732 10.281 1.00 92.50 133 GLY A CA 1
ATOM 1035 C C . GLY A 1 133 ? 2.124 2.018 10.128 1.00 92.50 133 GLY A C 1
ATOM 1036 O O . GLY A 1 133 ? 1.666 1.365 11.059 1.00 92.50 133 GLY A O 1
ATOM 1037 N N . TRP A 1 134 ? 1.526 2.045 8.933 1.00 94.88 134 TRP A N 1
ATOM 1038 C CA . TRP A 1 134 ? 0.263 1.342 8.671 1.00 94.88 134 TRP A CA 1
ATOM 1039 C C . TRP A 1 134 ? 0.373 -0.178 8.814 1.00 94.88 134 TRP A C 1
ATOM 1041 O O . TRP A 1 134 ? -0.569 -0.824 9.268 1.00 94.88 134 TRP A O 1
ATOM 1051 N N . GLN A 1 135 ? 1.505 -0.763 8.422 1.00 91.81 135 GLN A N 1
ATOM 1052 C CA . GLN A 1 135 ? 1.759 -2.194 8.593 1.00 91.81 135 GLN A CA 1
ATOM 1053 C C . GLN A 1 135 ? 1.921 -2.578 10.063 1.00 91.81 135 GLN A C 1
ATOM 1055 O O . GLN A 1 135 ? 1.447 -3.641 10.458 1.00 91.81 135 GLN A O 1
ATOM 1060 N N . GLU A 1 136 ? 2.570 -1.736 10.865 1.00 91.88 136 GLU A N 1
ATOM 1061 C CA . GLU A 1 136 ? 2.710 -1.967 12.302 1.00 91.88 136 GLU A CA 1
ATOM 1062 C C . GLU A 1 136 ? 1.357 -1.847 13.013 1.00 91.88 136 GLU A C 1
ATOM 1064 O O . GLU A 1 136 ? 0.966 -2.750 13.751 1.00 91.88 136 GLU A O 1
ATOM 1069 N N . GLU A 1 137 ? 0.582 -0.806 12.701 1.00 93.81 137 GLU A N 1
ATOM 1070 C CA . GLU A 1 137 ? -0.787 -0.640 13.205 1.00 93.81 137 GLU A CA 1
ATOM 1071 C C . GLU A 1 137 ? -1.671 -1.842 12.850 1.00 93.81 137 GLU A C 1
ATOM 1073 O O . GLU A 1 137 ? -2.428 -2.340 13.684 1.00 93.81 137 GLU A O 1
ATOM 1078 N N . ALA A 1 138 ? -1.529 -2.390 11.640 1.00 93.19 138 ALA A N 1
ATOM 1079 C CA . ALA A 1 138 ? -2.296 -3.551 11.197 1.00 93.19 138 ALA A CA 1
ATOM 1080 C C . ALA A 1 138 ? -1.996 -4.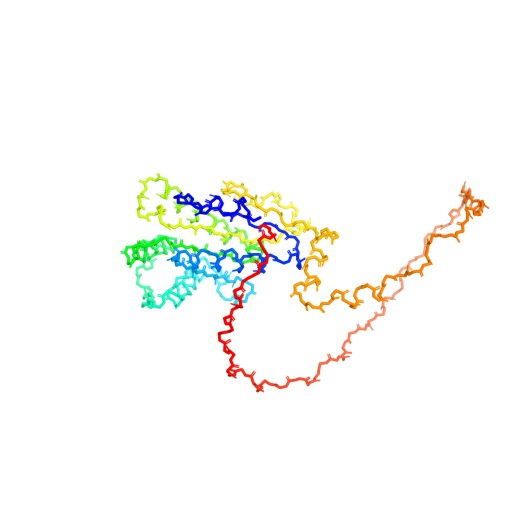849 11.967 1.00 93.19 138 ALA A C 1
ATOM 1082 O O . ALA A 1 138 ? -2.796 -5.785 11.894 1.00 93.19 138 ALA A O 1
ATOM 1083 N N . ARG A 1 139 ? -0.879 -4.924 12.705 1.00 90.56 139 ARG A N 1
ATOM 1084 C CA . ARG A 1 139 ? -0.567 -6.060 13.592 1.00 90.56 139 ARG A CA 1
ATOM 1085 C C . ARG A 1 139 ? -1.275 -5.968 14.938 1.00 90.56 139 ARG A C 1
ATOM 1087 O O . ARG A 1 139 ? -1.514 -6.999 15.559 1.00 90.56 139 ARG A O 1
ATOM 1094 N N . CYS A 1 140 ? -1.585 -4.754 15.383 1.00 92.62 140 CYS A N 1
ATOM 1095 C CA . CYS A 1 140 ? -2.112 -4.485 16.721 1.00 92.62 140 CYS A CA 1
ATOM 1096 C C . CYS A 1 140 ? -3.598 -4.100 16.712 1.00 92.62 140 CYS A C 1
ATOM 1098 O O . CYS A 1 140 ? -4.278 -4.270 17.722 1.00 92.62 140 CYS A O 1
ATOM 1100 N N . SER A 1 141 ? -4.112 -3.591 15.592 1.00 95.69 141 SER A N 1
ATOM 1101 C CA . SER A 1 141 ? -5.480 -3.098 15.456 1.00 95.69 141 SER A CA 1
ATOM 1102 C C . SER A 1 141 ? -6.278 -3.927 14.457 1.00 95.69 141 SER A C 1
ATOM 1104 O O . SER A 1 141 ? -5.905 -4.047 13.290 1.00 95.69 141 SER A O 1
ATOM 1106 N N . GLU A 1 142 ? -7.431 -4.446 14.890 1.00 94.25 142 GLU A N 1
ATOM 1107 C CA . GLU A 1 142 ? -8.355 -5.177 14.015 1.00 94.25 142 GLU A CA 1
ATOM 1108 C C . GLU A 1 142 ? -8.826 -4.321 12.834 1.00 94.25 142 GLU A C 1
ATOM 1110 O O . GLU A 1 142 ? -8.953 -4.825 11.716 1.00 94.25 142 GLU A O 1
ATOM 1115 N N . LEU A 1 143 ? -9.022 -3.018 13.055 1.00 96.06 143 LEU A N 1
ATOM 1116 C CA . LEU A 1 143 ? -9.413 -2.075 12.014 1.00 96.06 143 LEU A CA 1
ATOM 1117 C C . LEU A 1 143 ? -8.319 -1.951 10.946 1.00 96.06 143 LEU A C 1
ATOM 1119 O O . LEU A 1 143 ? -8.583 -2.158 9.762 1.00 96.06 143 LEU A O 1
ATOM 1123 N N . TRP A 1 144 ? -7.076 -1.679 11.352 1.00 96.50 144 TRP A N 1
ATOM 1124 C CA . TRP A 1 144 ? -5.945 -1.580 10.422 1.00 96.50 144 TRP A CA 1
ATOM 1125 C C . TRP A 1 144 ? -5.599 -2.924 9.785 1.00 96.50 144 TRP A C 1
ATOM 1127 O O . TRP A 1 144 ? -5.172 -2.970 8.631 1.00 96.50 144 TRP A O 1
ATOM 1137 N N . SER A 1 145 ? -5.896 -4.035 10.463 1.00 95.38 145 SER A N 1
ATOM 1138 C CA . SER A 1 145 ? -5.792 -5.378 9.897 1.00 95.38 145 SER A CA 1
ATOM 1139 C C . SER A 1 145 ? -6.753 -5.616 8.728 1.00 95.38 145 SER A C 1
ATOM 1141 O O . SER A 1 145 ? -6.654 -6.667 8.100 1.00 95.38 145 SER A O 1
ATOM 1143 N N . ARG A 1 146 ? -7.661 -4.686 8.387 1.00 96.25 146 ARG A N 1
ATOM 1144 C CA . ARG A 1 146 ? -8.473 -4.699 7.152 1.00 96.25 146 ARG A CA 1
ATOM 1145 C C . ARG A 1 146 ? -7.737 -4.107 5.950 1.00 96.25 146 ARG A C 1
ATOM 1147 O O . ARG A 1 146 ? -8.091 -4.431 4.819 1.00 96.25 146 ARG A O 1
ATOM 1154 N N . LEU A 1 147 ? -6.700 -3.301 6.166 1.00 96.81 147 LEU A N 1
ATOM 1155 C CA . LEU A 1 147 ? -5.874 -2.757 5.093 1.00 96.81 147 LEU A CA 1
ATOM 1156 C C . LEU A 1 147 ? -4.911 -3.827 4.563 1.00 96.81 147 LEU A C 1
ATOM 1158 O O . LEU A 1 147 ? -4.271 -4.558 5.321 1.00 96.81 147 LEU A O 1
ATOM 1162 N N . ARG A 1 148 ? -4.808 -3.937 3.242 1.00 95.81 148 ARG A N 1
ATOM 1163 C CA . ARG A 1 148 ? -3.791 -4.714 2.531 1.00 95.81 148 ARG A CA 1
ATOM 1164 C C . ARG A 1 148 ? -3.010 -3.793 1.623 1.00 95.81 148 ARG A C 1
ATOM 1166 O O . ARG A 1 148 ? -3.598 -2.938 0.966 1.00 95.81 148 ARG A O 1
ATOM 1173 N N . LEU A 1 149 ? -1.705 -3.999 1.537 1.00 95.44 149 LEU A N 1
ATOM 1174 C CA . LEU A 1 149 ? -0.841 -3.181 0.697 1.00 95.44 149 LEU A CA 1
ATOM 1175 C C . LEU A 1 149 ? -0.275 -4.002 -0.454 1.00 95.44 149 LEU A C 1
ATOM 1177 O O . LEU A 1 149 ? 0.210 -5.117 -0.269 1.00 95.44 149 LEU A O 1
ATOM 1181 N N . VAL A 1 150 ? -0.284 -3.425 -1.650 1.00 94.56 150 VAL A N 1
ATOM 1182 C CA . VAL A 1 150 ? 0.487 -3.951 -2.776 1.00 94.56 150 VAL A CA 1
ATOM 1183 C C . VAL A 1 150 ? 1.343 -2.836 -3.334 1.00 94.56 150 VAL A C 1
ATOM 1185 O O . VAL A 1 150 ? 0.827 -1.822 -3.781 1.00 94.56 150 VAL A O 1
ATOM 1188 N N . VAL A 1 151 ? 2.655 -3.011 -3.339 1.00 91.94 151 VAL A N 1
ATOM 1189 C CA . VAL A 1 151 ? 3.580 -2.011 -3.869 1.00 91.94 151 VAL A CA 1
ATOM 1190 C C . VAL A 1 151 ? 4.304 -2.610 -5.054 1.00 91.94 151 VAL A C 1
ATOM 1192 O O . VAL A 1 151 ? 4.886 -3.684 -4.940 1.00 91.94 151 VAL A O 1
ATOM 1195 N N . SER A 1 152 ? 4.293 -1.929 -6.196 1.00 89.94 152 SER A N 1
ATOM 1196 C CA . SER A 1 152 ? 5.065 -2.353 -7.363 1.00 89.94 152 SER A CA 1
ATOM 1197 C C . SER A 1 152 ? 6.136 -1.339 -7.727 1.00 89.94 152 SER A C 1
ATOM 1199 O O . SER A 1 152 ? 5.902 -0.129 -7.741 1.00 89.94 152 SER A O 1
ATOM 1201 N N . TYR A 1 153 ? 7.320 -1.854 -8.035 1.00 86.88 153 TYR A N 1
ATOM 1202 C CA . TYR A 1 153 ? 8.454 -1.051 -8.462 1.00 86.88 153 TYR A CA 1
ATOM 1203 C C . TYR A 1 153 ? 9.266 -1.783 -9.523 1.00 86.88 153 TYR A C 1
ATOM 1205 O O . TYR A 1 153 ? 9.337 -3.016 -9.586 1.00 86.88 153 TYR A O 1
ATOM 1213 N N . THR A 1 154 ? 9.886 -0.993 -10.387 1.00 82.88 154 THR A N 1
ATOM 1214 C CA . THR A 1 154 ? 10.894 -1.478 -11.321 1.00 82.88 154 THR A CA 1
ATOM 1215 C C . THR A 1 154 ? 12.274 -1.292 -10.712 1.00 82.88 154 THR A C 1
ATOM 1217 O O . THR A 1 154 ? 12.647 -0.180 -10.361 1.00 82.88 154 THR A O 1
ATOM 1220 N N . TYR A 1 155 ? 13.053 -2.366 -10.623 1.00 69.19 155 TYR A N 1
ATOM 1221 C CA . TYR A 1 155 ? 14.472 -2.246 -10.304 1.00 69.19 155 TYR A CA 1
ATOM 1222 C C . TYR A 1 155 ? 15.239 -1.992 -11.607 1.00 69.19 155 TYR A C 1
ATOM 1224 O O . TYR A 1 155 ? 15.264 -2.868 -12.473 1.00 69.19 155 TYR A O 1
ATOM 1232 N N . SER A 1 156 ? 15.802 -0.794 -11.787 1.00 59.72 156 SER A N 1
ATOM 1233 C CA . SER A 1 156 ? 16.820 -0.548 -12.815 1.00 59.72 156 SER A CA 1
ATOM 1234 C C . SER A 1 156 ? 18.203 -0.667 -12.177 1.00 59.72 156 SER A C 1
ATOM 1236 O O . SER A 1 156 ? 18.439 -0.163 -11.082 1.00 59.72 156 SER A O 1
ATOM 1238 N N . LEU A 1 157 ? 19.119 -1.349 -12.867 1.00 49.16 157 LEU A N 1
ATOM 1239 C CA . LEU A 1 157 ? 20.497 -1.597 -12.414 1.00 49.16 157 LEU A CA 1
ATOM 1240 C C . LEU A 1 157 ? 21.318 -0.306 -12.212 1.00 49.16 157 LEU A C 1
ATOM 1242 O O . LEU A 1 157 ? 22.382 -0.342 -11.608 1.00 49.16 157 LEU A O 1
ATOM 1246 N N . GLU A 1 158 ? 20.820 0.835 -12.692 1.00 46.03 158 GLU A N 1
ATOM 1247 C CA . GLU A 1 158 ? 21.484 2.145 -12.642 1.00 46.03 158 GLU A CA 1
ATOM 1248 C C . GLU A 1 158 ? 21.411 2.834 -11.270 1.00 46.03 158 GLU A C 1
ATOM 1250 O O . GLU A 1 158 ? 22.001 3.893 -11.069 1.00 46.03 158 GLU A O 1
ATOM 1255 N N . ILE A 1 159 ? 20.699 2.256 -10.302 1.00 49.72 159 ILE A N 1
ATOM 1256 C CA . ILE A 1 159 ? 20.587 2.831 -8.961 1.00 49.72 159 ILE A CA 1
ATOM 1257 C C . ILE A 1 159 ? 21.736 2.289 -8.112 1.00 49.72 159 ILE A C 1
ATOM 1259 O O . ILE A 1 159 ? 21.601 1.298 -7.400 1.00 49.72 159 ILE A O 1
ATOM 1263 N N . SER A 1 160 ? 22.879 2.974 -8.155 1.00 45.31 160 SER A N 1
ATOM 1264 C CA . SER A 1 160 ? 24.063 2.704 -7.319 1.00 45.31 160 SER A CA 1
ATOM 1265 C C . SER A 1 160 ? 23.848 2.941 -5.809 1.00 45.31 160 SER A C 1
ATOM 1267 O O . SER A 1 160 ? 24.809 2.955 -5.048 1.00 45.31 160 SER A O 1
ATOM 1269 N N . GLN A 1 161 ? 22.607 3.148 -5.357 1.00 51.34 161 GLN A N 1
ATOM 1270 C CA . GLN A 1 161 ? 22.248 3.610 -4.007 1.00 51.34 161 GLN A CA 1
ATOM 1271 C C . GLN A 1 161 ? 21.660 2.494 -3.123 1.00 51.34 161 GLN A C 1
ATOM 1273 O O . GLN A 1 161 ? 20.782 2.738 -2.299 1.00 51.34 161 GLN A O 1
ATOM 1278 N N . GLY A 1 162 ? 22.142 1.260 -3.288 1.00 54.22 162 GLY A N 1
ATOM 1279 C CA . GLY A 1 162 ? 21.742 0.130 -2.448 1.00 54.22 162 GLY A CA 1
ATOM 1280 C C . GLY A 1 162 ? 20.281 -0.315 -2.633 1.00 54.22 162 GLY A C 1
ATOM 1281 O O . GLY A 1 162 ? 19.575 0.150 -3.533 1.00 54.22 162 GLY A O 1
ATOM 1282 N N . PRO A 1 163 ? 19.817 -1.288 -1.830 1.00 57.19 163 PRO A N 1
ATOM 1283 C CA . PRO A 1 163 ? 18.423 -1.706 -1.856 1.00 57.19 163 PRO A CA 1
ATOM 1284 C C . PRO A 1 163 ? 17.500 -0.543 -1.457 1.00 57.19 163 PRO A C 1
ATOM 1286 O O . PRO A 1 163 ? 17.798 0.154 -0.487 1.00 57.19 163 PRO A O 1
ATOM 1289 N N . PRO A 1 164 ? 16.359 -0.337 -2.140 1.00 61.56 164 PRO A N 1
ATOM 1290 C CA . PRO A 1 164 ? 15.395 0.658 -1.693 1.00 61.56 164 PRO A CA 1
ATOM 1291 C C . PRO A 1 164 ? 14.887 0.329 -0.274 1.00 61.56 164 PRO A C 1
ATOM 1293 O O . PRO A 1 164 ? 14.805 -0.852 0.076 1.00 61.56 164 PRO A O 1
ATOM 1296 N N . PRO A 1 165 ? 14.453 1.332 0.520 1.00 64.12 165 PRO A N 1
ATOM 1297 C CA . PRO A 1 165 ? 13.908 1.132 1.876 1.00 64.12 165 PRO A CA 1
ATOM 1298 C C . PRO A 1 165 ? 12.721 0.150 1.926 1.00 64.12 165 PRO A C 1
ATOM 1300 O O . PRO A 1 165 ? 12.410 -0.419 2.962 1.00 64.12 165 PRO A O 1
ATOM 1303 N N . LEU A 1 166 ? 12.140 -0.138 0.760 1.00 64.56 166 LEU A N 1
ATOM 1304 C CA . LEU A 1 166 ? 11.203 -1.218 0.460 1.00 64.56 166 LEU A CA 1
ATOM 1305 C C . LEU A 1 166 ? 11.606 -2.620 0.943 1.00 64.56 166 LEU A C 1
ATOM 1307 O O . LEU A 1 166 ? 10.756 -3.510 0.917 1.00 64.56 166 LEU A O 1
ATOM 1311 N N . VAL A 1 167 ? 12.871 -2.895 1.289 1.00 59.78 167 VAL A N 1
ATOM 1312 C CA . VAL A 1 167 ? 13.335 -4.283 1.482 1.00 59.78 167 VAL A CA 1
ATOM 1313 C C . VAL A 1 167 ? 12.662 -5.017 2.653 1.00 59.78 167 VAL A C 1
ATOM 1315 O O . VAL A 1 167 ? 12.533 -6.244 2.600 1.00 59.78 167 VAL A O 1
ATOM 1318 N N . HIS A 1 168 ? 12.137 -4.293 3.637 1.00 66.12 168 HIS A N 1
ATOM 1319 C CA . HIS A 1 168 ? 11.616 -4.879 4.873 1.00 66.12 168 HIS A CA 1
ATOM 1320 C C . HIS A 1 168 ? 10.110 -5.214 4.859 1.00 66.12 168 HIS A C 1
ATOM 1322 O O . HIS A 1 168 ? 9.606 -5.737 5.851 1.00 66.12 168 HIS A O 1
ATOM 1328 N N . TRP A 1 169 ? 9.371 -4.968 3.765 1.00 69.31 169 TRP A N 1
ATOM 1329 C CA . TRP A 1 169 ? 7.898 -5.084 3.788 1.00 69.31 169 TRP A CA 1
ATOM 1330 C C . TRP A 1 169 ? 7.348 -6.360 3.178 1.00 69.31 169 TRP A C 1
ATOM 1332 O O . TRP A 1 169 ? 7.411 -6.560 1.970 1.00 69.31 169 TRP A O 1
ATOM 1342 N N . GLY A 1 170 ? 6.692 -7.179 3.993 1.00 76.00 170 GLY A N 1
ATOM 1343 C CA . GLY A 1 170 ? 5.823 -8.244 3.502 1.00 76.00 170 GLY A CA 1
ATOM 1344 C C . GLY A 1 170 ? 6.475 -9.213 2.506 1.00 76.00 170 GLY A C 1
ATOM 1345 O O . GLY A 1 170 ? 7.699 -9.368 2.425 1.00 76.00 170 GLY A O 1
ATOM 1346 N N . SER A 1 171 ? 5.623 -9.889 1.738 1.00 83.31 171 SER A N 1
ATOM 1347 C CA . SER A 1 171 ? 6.042 -10.936 0.805 1.00 83.31 171 SER A CA 1
ATOM 1348 C C . SER A 1 171 ? 6.513 -10.353 -0.525 1.00 83.31 171 SER A C 1
ATOM 1350 O O . SER A 1 171 ? 5.805 -9.575 -1.162 1.00 83.31 171 SER A O 1
ATOM 1352 N N . GLU A 1 172 ? 7.695 -10.762 -0.979 1.00 85.81 172 GLU A N 1
ATOM 1353 C CA . GLU A 1 172 ? 8.232 -10.362 -2.279 1.00 85.81 172 GLU A CA 1
ATOM 1354 C C . GLU A 1 172 ? 7.801 -11.337 -3.385 1.00 85.81 172 GLU A C 1
ATOM 1356 O O . GLU A 1 172 ? 7.946 -12.559 -3.275 1.00 85.81 172 GLU A O 1
ATOM 1361 N N . VAL A 1 173 ? 7.298 -10.782 -4.485 1.00 84.56 173 VAL A N 1
ATOM 1362 C CA . VAL A 1 173 ? 6.975 -11.497 -5.718 1.00 84.56 173 VAL A CA 1
ATOM 1363 C C . VAL A 1 173 ? 7.782 -10.871 -6.845 1.00 84.56 173 VAL A C 1
ATOM 1365 O O . VAL A 1 173 ? 7.508 -9.756 -7.292 1.00 84.56 173 VAL A O 1
ATOM 1368 N N . LYS A 1 174 ? 8.791 -11.613 -7.306 1.00 83.44 174 LYS A N 1
ATOM 1369 C CA . LYS A 1 174 ? 9.622 -11.232 -8.448 1.00 83.44 174 LYS A CA 1
ATOM 1370 C C . LYS A 1 174 ? 9.014 -11.780 -9.729 1.00 83.44 174 LYS A C 1
ATOM 1372 O O . LYS A 1 174 ? 8.805 -12.984 -9.857 1.00 83.44 174 LYS A O 1
ATOM 1377 N N . LEU A 1 175 ? 8.748 -10.892 -10.674 1.00 78.62 175 LEU A N 1
ATOM 1378 C CA . LEU A 1 175 ? 8.344 -11.219 -12.030 1.00 78.62 175 LEU A CA 1
ATOM 1379 C C . LEU A 1 175 ? 9.606 -11.315 -12.886 1.00 78.62 175 LEU A C 1
ATOM 1381 O O . LEU A 1 175 ? 10.273 -10.310 -13.141 1.00 78.62 175 LEU A O 1
ATOM 1385 N N . GLY A 1 176 ? 9.947 -12.549 -13.256 1.00 77.12 176 GLY A N 1
ATOM 1386 C CA . GLY A 1 176 ? 11.006 -12.858 -14.212 1.00 77.12 176 GLY A CA 1
ATOM 1387 C C . GLY A 1 176 ? 10.526 -12.749 -15.664 1.00 77.12 176 GLY A C 1
ATOM 1388 O O . GLY A 1 176 ? 9.341 -12.496 -15.902 1.00 77.12 176 GLY A O 1
ATOM 1389 N N . PRO A 1 177 ? 11.436 -12.918 -16.640 1.00 73.50 177 PRO A N 1
ATOM 1390 C CA . PRO A 1 177 ? 11.048 -13.082 -18.036 1.00 73.50 177 PRO A CA 1
ATOM 1391 C C . PRO A 1 177 ? 10.091 -14.268 -18.181 1.00 73.50 177 PRO A C 1
ATOM 1393 O O . PRO A 1 177 ? 10.189 -15.249 -17.440 1.00 73.50 177 PRO A O 1
ATOM 1396 N N . LEU A 1 178 ? 9.164 -14.154 -19.131 1.00 71.12 178 LEU A N 1
ATOM 1397 C CA . LEU A 1 178 ? 8.224 -15.230 -19.422 1.00 71.12 178 LEU A CA 1
ATOM 1398 C C . LEU A 1 178 ? 8.998 -16.442 -19.944 1.00 71.12 178 LEU A C 1
ATOM 1400 O O . LEU A 1 178 ? 9.845 -16.301 -20.828 1.00 71.12 178 LEU A O 1
ATOM 1404 N N . ASN A 1 179 ? 8.710 -17.621 -19.399 1.00 78.75 179 ASN A N 1
ATOM 1405 C CA . ASN A 1 179 ? 9.208 -18.871 -19.969 1.00 78.75 179 ASN A CA 1
ATOM 1406 C C . ASN A 1 179 ? 8.333 -19.310 -21.158 1.00 78.75 179 ASN A C 1
ATOM 1408 O O . ASN A 1 179 ? 7.268 -18.739 -21.401 1.00 78.75 179 ASN A O 1
ATOM 1412 N N . LEU A 1 180 ? 8.783 -20.319 -21.908 1.00 76.75 180 LEU A N 1
ATOM 1413 C CA . LEU A 1 180 ? 8.072 -20.794 -23.101 1.00 76.75 180 LEU A CA 1
ATOM 1414 C C . LEU A 1 180 ? 6.633 -21.228 -22.792 1.00 76.75 180 LEU A C 1
ATOM 1416 O O . LEU A 1 180 ? 5.725 -20.812 -23.503 1.00 76.75 180 LEU A O 1
ATOM 1420 N N . ASP A 1 181 ? 6.406 -21.944 -21.689 1.00 78.25 181 ASP A N 1
ATOM 1421 C CA . ASP A 1 181 ? 5.062 -22.373 -21.275 1.00 78.25 181 ASP A CA 1
ATOM 1422 C C . ASP A 1 181 ? 4.130 -21.178 -21.008 1.00 78.25 181 ASP A C 1
ATOM 1424 O O . ASP A 1 181 ? 2.955 -21.183 -21.372 1.00 78.25 181 ASP A O 1
ATOM 1428 N N . GLN A 1 182 ? 4.651 -20.113 -20.393 1.00 74.19 182 GLN A N 1
ATOM 1429 C CA . GLN A 1 182 ? 3.906 -18.883 -20.127 1.00 74.19 182 GLN A CA 1
ATOM 1430 C C . GLN A 1 182 ? 3.635 -18.086 -21.402 1.00 74.19 182 GLN A C 1
ATOM 1432 O O . GLN A 1 182 ? 2.556 -17.509 -21.531 1.00 74.19 182 GLN A O 1
ATOM 1437 N N . ILE A 1 183 ? 4.591 -18.052 -22.335 1.00 78.38 183 ILE A N 1
ATOM 1438 C CA . ILE A 1 183 ? 4.410 -17.437 -23.655 1.00 78.38 183 ILE A CA 1
ATOM 1439 C C . ILE A 1 183 ? 3.334 -18.197 -24.429 1.00 78.38 183 ILE A C 1
ATOM 1441 O O . ILE A 1 183 ? 2.442 -17.569 -24.988 1.00 78.38 183 ILE 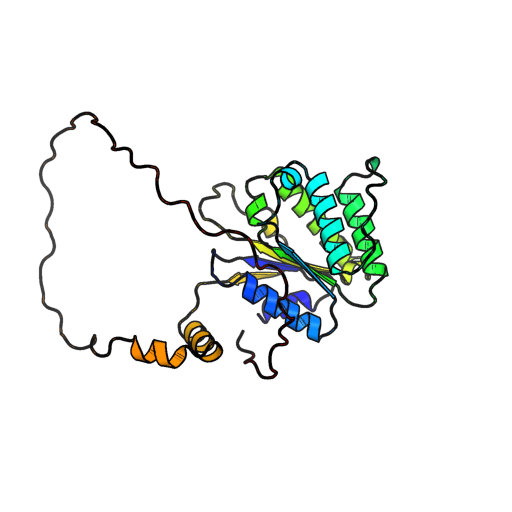A O 1
ATOM 1445 N N . GLN A 1 184 ? 3.367 -19.528 -24.404 1.00 76.69 184 GLN A N 1
ATOM 1446 C CA . GLN A 1 184 ? 2.372 -20.386 -25.038 1.00 76.69 184 GLN A CA 1
ATOM 1447 C C . GLN A 1 184 ? 0.981 -20.187 -24.427 1.00 76.69 184 GLN A C 1
ATOM 1449 O O . GLN A 1 184 ? 0.020 -19.960 -25.160 1.00 76.69 184 GLN A O 1
ATOM 1454 N N . ALA A 1 185 ? 0.869 -20.171 -23.097 1.00 77.75 185 ALA A N 1
ATOM 1455 C CA . ALA A 1 185 ? -0.394 -19.899 -22.414 1.00 77.75 185 ALA A CA 1
ATOM 1456 C C . ALA A 1 185 ? -0.942 -18.494 -22.733 1.00 77.75 185 ALA A C 1
ATOM 1458 O O . ALA A 1 185 ? -2.146 -18.330 -22.933 1.00 77.75 185 ALA A O 1
ATOM 1459 N N . LEU A 1 186 ? -0.073 -17.479 -22.821 1.00 76.69 186 LEU A N 1
ATOM 1460 C CA . LEU A 1 186 ? -0.457 -16.132 -23.254 1.00 76.69 186 LEU A CA 1
ATOM 1461 C C . LEU A 1 186 ? -0.910 -16.127 -24.716 1.00 76.69 186 LEU A C 1
ATOM 1463 O O . LEU A 1 186 ? -1.969 -15.588 -25.020 1.00 76.69 186 LEU A O 1
ATOM 1467 N N . ALA A 1 187 ? -0.149 -16.746 -25.615 1.00 79.12 187 ALA A N 1
ATOM 1468 C CA . ALA A 1 187 ? -0.475 -16.813 -27.034 1.00 79.12 187 ALA A CA 1
ATOM 1469 C C . ALA A 1 187 ? -1.825 -17.497 -27.271 1.00 79.12 187 ALA A C 1
ATOM 1471 O O . ALA A 1 187 ? -2.630 -16.995 -28.050 1.00 79.12 187 ALA A O 1
ATOM 1472 N N . GLN A 1 188 ? -2.117 -18.578 -26.548 1.00 80.12 188 GLN A N 1
ATOM 1473 C CA . GLN A 1 188 ? -3.426 -19.233 -26.578 1.00 80.12 188 GLN A CA 1
ATOM 1474 C C . GLN A 1 188 ? -4.531 -18.323 -26.032 1.00 80.12 188 GLN A C 1
ATOM 1476 O O . GLN A 1 188 ? -5.561 -18.159 -26.679 1.00 80.12 188 GLN A O 1
ATOM 1481 N N . ALA A 1 189 ? -4.307 -17.674 -24.886 1.00 75.44 189 ALA A N 1
ATOM 1482 C CA . ALA A 1 189 ? -5.295 -16.788 -24.270 1.00 75.44 189 ALA A CA 1
ATOM 1483 C C . ALA A 1 189 ? -5.644 -15.560 -25.129 1.00 75.44 189 ALA A C 1
ATOM 1485 O O . ALA A 1 189 ? -6.767 -15.068 -25.058 1.00 75.44 189 ALA A O 1
ATOM 1486 N N . TYR A 1 190 ? -4.696 -15.063 -25.925 1.00 75.31 190 TYR A N 1
ATOM 1487 C CA . TYR A 1 190 ? -4.900 -13.925 -26.822 1.00 75.31 190 TYR A CA 1
ATOM 1488 C C . TYR A 1 190 ? -5.207 -14.333 -28.276 1.00 75.31 190 TYR A C 1
ATOM 1490 O O . TYR A 1 190 ? -5.315 -13.460 -29.133 1.00 75.31 190 TYR A O 1
ATOM 1498 N N . GLY A 1 191 ? -5.344 -15.632 -28.570 1.00 77.56 191 GLY A N 1
ATOM 1499 C CA . GLY A 1 191 ? -5.647 -16.125 -29.920 1.00 77.56 191 GLY A CA 1
ATOM 1500 C C . GLY A 1 191 ? -4.501 -15.984 -30.933 1.00 77.56 191 GLY A C 1
ATOM 1501 O O . GLY A 1 191 ? -4.731 -16.075 -32.132 1.00 77.56 191 GLY A O 1
ATOM 1502 N N . TYR A 1 192 ? -3.264 -15.777 -30.475 1.00 76.00 192 TYR A N 1
ATOM 1503 C CA . TYR A 1 192 ? -2.066 -15.647 -31.317 1.00 76.00 192 TYR A CA 1
ATOM 1504 C C . TYR A 1 192 ? -1.274 -16.956 -31.470 1.00 76.00 192 TYR A C 1
ATOM 1506 O O . TYR A 1 192 ? -0.182 -16.946 -32.037 1.00 76.00 192 TYR A O 1
ATOM 1514 N N . TRP A 1 193 ? -1.787 -18.082 -30.961 1.00 72.19 193 TRP A N 1
ATOM 1515 C CA . TRP A 1 193 ? -1.093 -19.375 -31.023 1.00 72.19 193 TRP A CA 1
ATOM 1516 C C . TRP A 1 193 ? -0.825 -19.827 -32.467 1.00 72.19 193 TRP A C 1
ATOM 1518 O O . TRP A 1 193 ? 0.304 -20.183 -32.796 1.00 72.19 193 TRP A O 1
ATOM 1528 N N . GLU A 1 194 ? -1.823 -19.700 -33.346 1.00 62.84 194 GLU A N 1
ATOM 1529 C CA . GLU A 1 194 ? -1.717 -20.091 -34.762 1.00 62.84 194 GLU A CA 1
ATOM 1530 C C . GLU A 1 194 ? -0.656 -19.266 -35.519 1.00 62.84 194 GLU A C 1
ATOM 1532 O O . GLU A 1 194 ? 0.061 -19.785 -36.373 1.00 62.84 194 GLU A O 1
ATOM 1537 N N . ALA A 1 195 ? -0.481 -17.989 -35.158 1.00 60.66 195 ALA A N 1
ATOM 1538 C CA . ALA A 1 195 ? 0.543 -17.126 -35.745 1.00 60.66 195 ALA A CA 1
ATOM 1539 C C . ALA A 1 195 ? 1.965 -17.491 -35.274 1.00 60.66 195 ALA A C 1
ATOM 1541 O O . ALA A 1 195 ? 2.916 -17.386 -36.048 1.00 60.66 195 ALA A O 1
ATOM 1542 N N . LEU A 1 196 ? 2.117 -17.956 -34.030 1.00 58.66 196 LEU A N 1
ATOM 1543 C CA . LEU A 1 196 ? 3.403 -18.378 -33.460 1.00 58.66 196 LEU A CA 1
ATOM 1544 C C . LEU A 1 196 ? 3.879 -19.730 -34.006 1.00 58.66 196 LEU A C 1
ATOM 1546 O O . LEU A 1 196 ? 5.076 -19.882 -34.248 1.00 58.66 196 LEU A O 1
ATOM 1550 N N . GLU A 1 197 ? 2.969 -20.672 -34.271 1.00 56.75 197 GLU A N 1
ATOM 1551 C CA . GLU A 1 197 ? 3.305 -21.932 -34.956 1.00 56.75 197 GLU A CA 1
ATOM 1552 C C . GLU A 1 197 ? 3.805 -21.692 -36.389 1.00 56.75 197 GLU A C 1
ATOM 1554 O O . GLU A 1 197 ? 4.743 -22.350 -36.830 1.00 56.75 197 GLU A O 1
ATOM 1559 N N . SER A 1 198 ? 3.252 -20.697 -37.093 1.00 54.47 198 SER A N 1
ATOM 1560 C CA . SER A 1 198 ? 3.684 -20.330 -38.453 1.00 54.47 198 SER A CA 1
ATOM 1561 C C . SER A 1 198 ? 5.025 -19.577 -38.524 1.00 54.47 198 SER A C 1
ATOM 1563 O O . SER A 1 198 ? 5.608 -19.462 -39.601 1.00 54.47 198 SER A O 1
ATOM 1565 N N . ALA A 1 199 ? 5.511 -19.055 -37.391 1.00 54.44 199 ALA A N 1
ATOM 1566 C CA . ALA A 1 199 ? 6.733 -18.251 -37.294 1.00 54.44 199 ALA A CA 1
ATOM 1567 C C . ALA A 1 199 ? 7.946 -19.032 -36.756 1.00 54.44 199 ALA A C 1
ATOM 1569 O O . ALA A 1 199 ? 9.067 -18.519 -36.789 1.00 54.44 199 ALA A O 1
ATOM 1570 N N . ALA A 1 200 ? 7.750 -20.257 -36.258 1.00 43.69 200 ALA A N 1
ATOM 1571 C CA . ALA A 1 200 ? 8.855 -21.140 -35.913 1.00 43.69 200 ALA A CA 1
ATOM 1572 C C . ALA A 1 200 ? 9.526 -21.626 -37.212 1.00 43.69 200 ALA A C 1
ATOM 1574 O O . ALA A 1 200 ? 8.843 -22.220 -38.048 1.00 43.69 200 ALA A O 1
ATOM 1575 N N . PRO A 1 201 ? 10.838 -21.404 -37.424 1.00 42.75 201 PRO A N 1
ATOM 1576 C CA . PRO A 1 201 ? 11.510 -21.987 -38.573 1.00 42.75 201 PRO A CA 1
ATOM 1577 C C . PRO A 1 201 ? 11.529 -23.511 -38.408 1.00 42.75 201 PRO A C 1
ATOM 1579 O O . PRO A 1 201 ? 12.309 -24.063 -37.630 1.00 42.75 201 PRO A O 1
ATOM 1582 N N . ALA A 1 202 ? 10.655 -24.192 -39.148 1.00 43.91 202 ALA A N 1
ATOM 1583 C CA . ALA A 1 202 ? 10.945 -25.536 -39.613 1.00 43.91 202 ALA A CA 1
ATOM 1584 C C . ALA A 1 202 ? 12.252 -25.442 -40.420 1.00 43.91 202 ALA A C 1
ATOM 1586 O O . ALA A 1 202 ? 12.365 -24.576 -41.281 1.00 43.91 202 ALA A O 1
ATOM 1587 N N . ASP A 1 203 ? 13.232 -26.285 -40.096 1.00 43.25 203 ASP A N 1
ATOM 1588 C CA . ASP A 1 203 ? 14.564 -26.376 -40.724 1.00 43.25 203 ASP A CA 1
ATOM 1589 C C . ASP A 1 203 ? 15.686 -25.517 -40.103 1.00 43.25 203 ASP A C 1
ATOM 1591 O O . ASP A 1 203 ? 16.315 -24.688 -40.755 1.00 43.25 203 ASP A O 1
ATOM 1595 N N . ALA A 1 204 ? 16.041 -25.790 -38.842 1.00 39.31 204 ALA A N 1
ATOM 1596 C CA . ALA A 1 204 ? 17.359 -25.418 -38.299 1.00 39.31 204 ALA A CA 1
ATOM 1597 C C . ALA A 1 204 ? 18.059 -26.559 -37.534 1.00 39.31 204 ALA A C 1
ATOM 1599 O O . ALA A 1 204 ? 18.940 -26.320 -36.711 1.00 39.31 204 ALA A O 1
ATOM 1600 N N . CYS A 1 205 ? 17.691 -27.818 -37.794 1.00 33.81 205 CYS A N 1
ATOM 1601 C CA . CYS A 1 205 ? 18.356 -28.976 -37.197 1.00 33.81 205 CYS A CA 1
ATOM 1602 C C . CYS A 1 205 ? 18.692 -30.014 -38.271 1.00 33.81 205 CYS A C 1
ATOM 1604 O O . CYS A 1 205 ? 18.052 -31.054 -38.350 1.00 33.81 205 CYS A O 1
ATOM 1606 N N . SER A 1 206 ? 19.651 -29.693 -39.146 1.00 36.84 206 SER A N 1
ATOM 1607 C CA . SER A 1 206 ? 20.412 -30.651 -39.968 1.00 36.84 206 SER A CA 1
ATOM 1608 C C . SER A 1 206 ? 21.476 -29.909 -40.777 1.00 36.84 206 SER A C 1
ATOM 1610 O O . SER A 1 206 ? 21.232 -29.633 -41.940 1.00 36.84 206 SER A O 1
ATOM 1612 N N . GLN A 1 207 ? 22.637 -29.596 -40.192 1.00 34.19 207 GLN A N 1
ATOM 1613 C CA . GLN A 1 207 ? 23.946 -29.753 -40.853 1.00 34.19 207 GLN A CA 1
ATOM 1614 C C . GLN A 1 207 ? 25.041 -29.916 -39.779 1.00 34.19 207 GLN A C 1
ATOM 1616 O O . GLN A 1 207 ? 24.991 -29.217 -38.766 1.00 34.19 207 GLN A O 1
ATOM 1621 N N . PRO A 1 208 ? 25.990 -30.856 -39.954 1.00 36.41 208 PRO A N 1
ATOM 1622 C CA . PRO A 1 208 ? 27.059 -31.107 -38.995 1.00 36.41 208 PRO A CA 1
ATOM 1623 C C . PRO A 1 208 ? 28.166 -30.049 -39.096 1.00 36.41 208 PRO A C 1
ATOM 1625 O O . PRO A 1 208 ? 28.420 -29.502 -40.168 1.00 36.41 208 PRO A O 1
ATOM 1628 N N . GLU A 1 209 ? 28.819 -29.808 -37.959 1.00 37.72 209 GLU A N 1
ATOM 1629 C CA . GLU A 1 209 ? 29.998 -28.958 -37.759 1.00 37.72 209 GLU A CA 1
ATOM 1630 C C . GLU A 1 209 ? 30.990 -28.979 -38.933 1.00 37.72 209 GLU A C 1
ATOM 1632 O O . GLU A 1 209 ? 31.651 -29.985 -39.199 1.00 37.72 209 GLU A O 1
ATOM 1637 N N . ALA A 1 210 ? 31.147 -27.826 -39.590 1.00 32.75 210 ALA A N 1
ATOM 1638 C CA . ALA A 1 210 ? 32.315 -27.529 -40.403 1.00 32.75 210 ALA A CA 1
ATOM 1639 C C . ALA A 1 210 ? 33.353 -26.800 -39.540 1.00 32.75 210 ALA A C 1
ATOM 1641 O O . ALA A 1 210 ? 33.093 -25.778 -38.908 1.00 32.75 210 ALA A O 1
ATOM 1642 N N . LEU A 1 211 ? 34.522 -27.416 -39.515 1.00 32.88 211 LEU A N 1
ATOM 1643 C CA . LEU A 1 211 ? 35.677 -27.199 -38.669 1.00 32.88 211 LEU A CA 1
ATOM 1644 C C . LEU A 1 211 ? 36.523 -25.987 -39.154 1.00 32.88 211 LEU A C 1
ATOM 1646 O O . LEU A 1 211 ? 36.760 -25.863 -40.355 1.00 32.88 211 LEU A O 1
ATOM 1650 N N . ILE A 1 212 ? 37.120 -25.262 -38.186 1.00 31.88 212 ILE A N 1
ATOM 1651 C CA . ILE A 1 212 ? 38.385 -24.465 -38.236 1.00 31.88 212 ILE A CA 1
ATOM 1652 C C . ILE A 1 212 ? 38.307 -22.997 -38.768 1.00 31.88 212 ILE A C 1
ATOM 1654 O O . ILE A 1 212 ? 37.554 -22.758 -39.710 1.00 31.88 212 ILE A O 1
ATOM 1658 N N . PRO A 1 213 ? 39.155 -22.018 -38.319 1.00 36.72 213 PRO A N 1
ATOM 1659 C CA . PRO A 1 213 ? 40.075 -21.939 -37.158 1.00 36.72 213 PRO A CA 1
ATOM 1660 C C . PRO A 1 213 ? 39.876 -20.726 -36.218 1.00 36.72 213 PRO A C 1
ATOM 1662 O O . PRO A 1 213 ? 39.333 -19.685 -36.578 1.00 36.72 213 PRO A O 1
ATOM 1665 N N . GLU A 1 214 ? 40.482 -20.849 -35.036 1.00 33.94 214 GLU A N 1
ATOM 1666 C CA . GLU A 1 214 ? 40.813 -19.782 -34.080 1.00 33.94 214 GLU A CA 1
ATOM 1667 C C . GLU A 1 214 ? 41.658 -18.635 -34.685 1.00 33.94 214 GLU A C 1
ATOM 1669 O O . GLU A 1 214 ? 42.607 -18.904 -35.431 1.00 33.94 214 GLU A O 1
ATOM 1674 N N . PRO A 1 215 ? 41.420 -17.360 -34.312 1.00 33.81 215 PRO A N 1
ATOM 1675 C CA . PRO A 1 215 ? 42.326 -16.268 -34.638 1.00 33.81 215 PRO A CA 1
ATOM 1676 C C . PRO A 1 215 ? 43.458 -16.146 -33.606 1.00 33.81 215 PRO A C 1
ATOM 1678 O O . PRO A 1 215 ? 43.276 -15.699 -32.474 1.00 33.81 215 PRO A O 1
ATOM 1681 N N . SER A 1 216 ? 44.668 -16.480 -34.046 1.00 31.70 216 SER A N 1
ATOM 1682 C CA . SER A 1 216 ? 45.929 -16.099 -33.412 1.00 31.70 216 SER A CA 1
ATOM 1683 C C . SER A 1 216 ? 46.086 -14.572 -33.335 1.00 31.70 216 SER A C 1
ATOM 1685 O O . SER A 1 216 ? 45.988 -13.880 -34.345 1.00 31.70 216 SER A O 1
ATOM 1687 N N . SER A 1 217 ? 46.393 -14.060 -32.145 1.00 33.06 217 SER A N 1
ATOM 1688 C CA . SER A 1 217 ? 47.029 -12.751 -31.900 1.00 33.06 217 SER A CA 1
ATOM 1689 C C . SER A 1 217 ? 48.427 -12.999 -31.298 1.00 33.06 217 SER A C 1
ATOM 1691 O O . SER A 1 217 ? 48.663 -14.137 -30.881 1.00 33.06 217 SER A O 1
ATOM 1693 N N . PRO A 1 218 ? 49.335 -12.009 -31.139 1.00 45.72 218 PRO A N 1
ATOM 1694 C CA . PRO A 1 218 ? 49.214 -10.564 -31.403 1.00 45.72 218 PRO A CA 1
ATOM 1695 C C . PRO A 1 218 ? 50.412 -9.961 -32.180 1.00 45.72 218 PRO A C 1
ATOM 1697 O O . PRO A 1 218 ? 51.517 -10.474 -32.080 1.00 45.72 218 PRO A O 1
ATOM 1700 N N . GLU A 1 219 ? 50.260 -8.802 -32.835 1.00 30.27 219 GLU A N 1
ATOM 1701 C CA . GLU A 1 219 ? 51.387 -7.854 -32.933 1.00 30.27 219 GLU A CA 1
ATOM 1702 C C . GLU A 1 219 ? 50.981 -6.413 -33.300 1.00 30.27 219 GLU A C 1
ATOM 1704 O O . GLU A 1 219 ? 50.188 -6.174 -34.206 1.00 30.27 219 GLU A O 1
ATOM 1709 N N . ALA A 1 220 ? 51.620 -5.489 -32.573 1.00 32.66 220 ALA A N 1
ATOM 1710 C CA . ALA A 1 220 ? 51.921 -4.083 -32.858 1.00 32.66 220 ALA A CA 1
ATOM 1711 C C . ALA A 1 220 ? 50.793 -3.025 -32.936 1.00 32.66 220 ALA A C 1
ATOM 1713 O O . ALA A 1 220 ? 50.119 -2.827 -33.944 1.00 32.66 220 ALA A O 1
ATOM 1714 N N . SER A 1 221 ? 50.738 -2.214 -31.871 1.00 31.25 221 SER A N 1
ATOM 1715 C CA . SER A 1 221 ? 50.234 -0.833 -31.842 1.00 31.25 221 SER A CA 1
ATOM 1716 C C . SER A 1 221 ? 50.880 0.065 -32.911 1.00 31.25 221 SER A C 1
ATOM 1718 O O . SER A 1 221 ? 52.049 -0.121 -33.257 1.00 31.25 221 SER A O 1
ATOM 1720 N N . PRO A 1 222 ? 50.194 1.155 -33.300 1.00 35.81 222 PRO A N 1
ATOM 1721 C CA . PRO A 1 222 ? 50.800 2.462 -33.042 1.00 35.81 222 PRO A CA 1
ATOM 1722 C C . PRO A 1 222 ? 49.844 3.501 -32.421 1.00 35.81 222 PRO A C 1
ATOM 1724 O O . PRO A 1 222 ? 48.623 3.398 -32.472 1.00 35.81 222 PRO A O 1
ATOM 1727 N N . GLU A 1 223 ? 50.493 4.486 -31.803 1.00 34.50 223 GLU A N 1
ATOM 1728 C CA . GLU A 1 223 ? 50.050 5.617 -30.975 1.00 34.50 223 GLU A CA 1
ATOM 1729 C C . GLU A 1 223 ? 49.028 6.620 -31.582 1.00 34.50 223 GLU A C 1
ATOM 1731 O O . GLU A 1 223 ? 48.723 6.574 -32.776 1.00 34.50 223 GLU A O 1
ATOM 1736 N N . PRO A 1 224 ? 48.467 7.539 -30.756 1.00 35.81 224 PRO A N 1
ATOM 1737 C CA . PRO A 1 224 ? 47.146 8.130 -30.963 1.00 35.81 224 PRO A CA 1
ATOM 1738 C C . PRO A 1 224 ? 47.149 9.412 -31.813 1.00 35.81 224 PRO A C 1
ATOM 1740 O O . PRO A 1 224 ? 48.061 10.236 -31.743 1.00 35.81 224 PRO A O 1
ATOM 1743 N N . ARG A 1 225 ? 46.054 9.642 -32.555 1.00 31.19 225 ARG A N 1
ATOM 1744 C CA . ARG A 1 225 ? 45.722 10.940 -33.174 1.00 31.19 225 ARG A CA 1
ATOM 1745 C C . ARG A 1 225 ? 44.522 11.598 -32.483 1.00 31.19 225 ARG A C 1
ATOM 1747 O O . ARG A 1 225 ? 43.571 10.934 -32.088 1.00 31.19 225 ARG A O 1
ATOM 1754 N N . ALA A 1 226 ? 44.634 12.917 -32.345 1.00 35.38 226 ALA A N 1
ATOM 1755 C CA . ALA A 1 226 ? 43.769 13.861 -31.635 1.00 35.38 226 ALA A CA 1
ATOM 1756 C C . ALA A 1 226 ? 42.356 14.037 -32.264 1.00 35.38 226 ALA A C 1
ATOM 1758 O O . ALA A 1 226 ? 42.123 13.570 -33.380 1.00 35.38 226 ALA A O 1
ATOM 1759 N N . PRO A 1 227 ? 41.404 14.702 -31.568 1.00 31.75 227 PRO A N 1
ATOM 1760 C CA . PRO A 1 227 ? 39.969 14.551 -31.796 1.00 31.75 227 PRO A CA 1
ATOM 1761 C C . PRO A 1 227 ? 39.437 15.469 -32.904 1.00 31.75 227 PRO A C 1
ATOM 1763 O O . PRO A 1 227 ? 39.729 16.663 -32.937 1.00 31.75 227 PRO A O 1
ATOM 1766 N N . GLY A 1 228 ? 38.593 14.917 -33.777 1.00 29.08 228 GLY A N 1
ATOM 1767 C CA . GLY A 1 228 ? 37.886 15.650 -34.823 1.00 29.08 228 GLY A CA 1
ATOM 1768 C C . GLY A 1 228 ? 36.399 15.300 -34.847 1.00 29.08 228 GLY A C 1
ATOM 1769 O O . GLY A 1 228 ? 36.042 14.170 -35.147 1.00 29.08 228 GLY A O 1
ATOM 1770 N N . ALA A 1 229 ? 35.581 16.304 -34.519 1.00 28.59 229 ALA A N 1
ATOM 1771 C CA . ALA A 1 229 ? 34.183 16.542 -34.900 1.00 28.59 229 ALA A CA 1
ATOM 1772 C C . ALA A 1 229 ? 33.168 15.372 -34.869 1.00 28.59 229 ALA A C 1
ATOM 1774 O O . ALA A 1 229 ? 33.106 14.534 -35.764 1.00 28.59 229 ALA A O 1
ATOM 1775 N N . ALA A 1 230 ? 32.255 15.429 -33.892 1.00 29.73 230 ALA A N 1
ATOM 1776 C CA . ALA A 1 230 ? 30.976 14.719 -33.911 1.00 29.73 230 ALA A CA 1
ATOM 1777 C C . ALA A 1 230 ? 29.987 15.390 -34.892 1.00 29.73 230 ALA A C 1
ATOM 1779 O O . ALA A 1 230 ? 29.888 16.621 -34.885 1.00 29.73 230 ALA A O 1
ATOM 1780 N N . PRO A 1 231 ? 29.207 14.634 -35.687 1.00 31.69 231 PRO A N 1
ATOM 1781 C CA . PRO A 1 231 ? 28.102 15.202 -36.443 1.00 31.69 231 PRO A CA 1
ATOM 1782 C C . PRO A 1 231 ? 26.853 15.334 -35.560 1.00 31.69 231 PRO A C 1
ATOM 1784 O O . PRO A 1 231 ? 26.417 14.390 -34.902 1.00 31.69 231 PRO A O 1
ATOM 1787 N N . GLN A 1 232 ? 26.273 16.534 -35.568 1.00 31.91 232 GLN A N 1
ATOM 1788 C CA . GLN A 1 232 ? 24.933 16.808 -35.065 1.00 31.91 232 GLN A CA 1
ATOM 1789 C C . GLN A 1 232 ? 23.890 16.237 -36.025 1.00 31.91 232 GLN A C 1
ATOM 1791 O O . GLN A 1 232 ? 23.891 16.609 -37.194 1.00 31.91 232 GLN A O 1
ATOM 1796 N N . ILE A 1 233 ? 22.949 15.433 -35.524 1.00 29.75 233 ILE A N 1
ATOM 1797 C CA . ILE A 1 233 ? 21.627 15.294 -36.145 1.00 29.75 233 ILE A CA 1
ATOM 1798 C C . ILE A 1 233 ? 20.585 15.267 -35.028 1.00 29.75 233 ILE A C 1
ATOM 1800 O O . ILE A 1 233 ? 20.443 14.292 -34.296 1.00 29.75 233 ILE A O 1
ATOM 1804 N N . SER A 1 234 ? 19.874 16.382 -34.906 1.00 27.67 234 SER A N 1
ATOM 1805 C CA . SER A 1 234 ? 18.610 16.504 -34.194 1.00 27.67 234 SER A CA 1
ATOM 1806 C C . SER A 1 234 ? 17.650 17.263 -35.101 1.00 27.67 234 SER A C 1
ATOM 1808 O O . SER A 1 234 ? 18.067 18.174 -35.815 1.00 27.67 234 SER A O 1
ATOM 1810 N N . SER A 1 235 ? 16.369 16.935 -34.959 1.00 29.00 235 SER A N 1
ATOM 1811 C CA . SER A 1 235 ? 15.174 17.614 -35.476 1.00 29.00 235 SER A CA 1
ATOM 1812 C C . SER A 1 235 ? 14.550 17.053 -36.758 1.00 29.00 235 SER A C 1
ATOM 1814 O O . SER A 1 235 ? 15.221 16.789 -37.745 1.00 29.00 235 SER A O 1
ATOM 1816 N N . GLN A 1 236 ? 13.215 16.966 -36.687 1.00 30.66 236 GLN A N 1
ATOM 1817 C CA . GLN A 1 236 ? 12.224 16.520 -37.674 1.00 30.66 236 GLN A CA 1
ATOM 1818 C C . GLN A 1 236 ? 11.828 15.039 -37.579 1.00 30.66 236 GLN A C 1
ATOM 1820 O O . GLN A 1 236 ? 12.359 14.188 -38.274 1.00 30.66 236 GLN A O 1
ATOM 1825 N N . ILE A 1 237 ? 10.859 14.746 -36.703 1.00 28.34 237 ILE A N 1
ATOM 1826 C CA . ILE A 1 237 ? 9.476 14.376 -37.071 1.00 28.34 237 ILE A CA 1
ATOM 1827 C C . ILE A 1 237 ? 8.624 14.534 -35.797 1.00 28.34 237 ILE A C 1
ATOM 1829 O O . ILE A 1 237 ? 8.665 13.715 -34.889 1.00 28.34 237 ILE A O 1
ATOM 1833 N N . SER A 1 238 ? 7.883 15.639 -35.728 1.00 26.33 238 SER A N 1
ATOM 1834 C CA . SER A 1 238 ? 6.713 15.821 -34.865 1.00 26.33 238 SER A CA 1
ATOM 1835 C C . SER A 1 238 ? 5.748 16.708 -35.632 1.00 26.33 238 SER A C 1
ATOM 1837 O O . SER A 1 238 ? 5.960 17.912 -35.723 1.00 26.33 238 SER A O 1
ATOM 1839 N N . SER A 1 239 ? 4.716 16.118 -36.226 1.00 27.86 239 SER A N 1
ATOM 1840 C CA . SER A 1 239 ? 3.402 16.749 -36.366 1.00 27.86 239 SER A CA 1
ATOM 1841 C C . SER A 1 239 ? 2.400 15.715 -36.867 1.00 27.86 239 SER A C 1
ATOM 1843 O O . SER A 1 239 ? 2.751 14.872 -37.685 1.00 27.86 239 SER A O 1
ATOM 1845 N N . GLN A 1 240 ? 1.163 15.857 -36.387 1.00 29.34 240 GLN A N 1
ATOM 1846 C CA . GLN A 1 240 ? -0.038 15.051 -36.633 1.00 29.34 240 GLN A CA 1
ATOM 1847 C C . GLN A 1 240 ? -0.230 13.886 -35.663 1.00 29.34 240 GLN A C 1
ATOM 1849 O O . GLN A 1 240 ? 0.179 12.781 -35.976 1.00 29.34 240 GLN A O 1
ATOM 1854 N N . ILE A 1 241 ? -0.876 14.148 -34.515 1.00 31.77 241 ILE A N 1
ATOM 1855 C CA . ILE A 1 241 ? -2.227 13.639 -34.188 1.00 31.77 241 ILE A CA 1
ATOM 1856 C C . ILE A 1 241 ? -2.887 14.663 -33.236 1.00 31.77 241 ILE A C 1
ATOM 1858 O O . ILE A 1 241 ? -2.317 14.995 -32.198 1.00 31.77 241 ILE A O 1
ATOM 1862 N N . SER A 1 242 ? -4.051 15.201 -33.619 1.00 27.92 242 SER A N 1
ATOM 1863 C CA . SER A 1 242 ? -4.892 16.091 -32.796 1.00 27.92 242 SER A CA 1
ATOM 1864 C C . SER A 1 242 ? -5.745 15.300 -31.787 1.00 27.92 242 SER A C 1
ATOM 1866 O O . SER A 1 242 ? -6.032 14.129 -32.038 1.00 27.92 242 SER A O 1
ATOM 1868 N N . PRO A 1 243 ? -6.185 15.911 -30.669 1.00 31.12 243 PRO A N 1
ATOM 1869 C CA . PRO A 1 243 ? -6.825 15.214 -29.561 1.00 31.12 243 PRO A CA 1
ATOM 1870 C C . PRO A 1 243 ? -8.352 15.353 -29.622 1.00 31.12 243 PRO A C 1
ATOM 1872 O O . PRO A 1 243 ? -8.921 16.220 -28.972 1.00 31.12 243 PRO A O 1
ATOM 1875 N N . GLU A 1 244 ? -9.032 14.494 -30.372 1.00 28.22 244 GLU A N 1
ATOM 1876 C CA . GLU A 1 244 ? -10.492 14.354 -30.291 1.00 28.22 244 GLU A CA 1
ATOM 1877 C C . GLU A 1 244 ? -10.837 12.868 -30.399 1.00 28.22 244 GLU A C 1
ATOM 1879 O O . GLU A 1 244 ? -10.782 12.304 -31.486 1.00 28.22 244 GLU A O 1
ATOM 1884 N N . ASN A 1 245 ? -11.045 12.233 -29.236 1.00 28.03 245 ASN A N 1
ATOM 1885 C CA . ASN A 1 245 ? -11.813 11.001 -28.967 1.00 28.03 245 ASN A CA 1
ATOM 1886 C C . ASN A 1 245 ? -11.338 10.401 -27.633 1.00 28.03 245 ASN A C 1
ATOM 1888 O O . ASN A 1 245 ? -10.586 9.432 -27.581 1.00 28.03 245 ASN A O 1
ATOM 1892 N N . LEU A 1 246 ? -11.757 11.023 -26.532 1.00 29.36 246 LEU A N 1
ATOM 1893 C CA . LEU A 1 246 ? -11.647 10.473 -25.178 1.00 29.36 246 LEU A CA 1
ATOM 1894 C C . LEU A 1 246 ? -13.001 10.654 -24.491 1.00 29.36 246 LEU A C 1
ATOM 1896 O O . LEU A 1 246 ? -13.146 11.344 -23.488 1.00 29.36 246 LEU A O 1
ATOM 1900 N N . ALA A 1 247 ? -14.018 10.058 -25.098 1.00 30.97 247 ALA A N 1
ATOM 1901 C CA . ALA A 1 247 ? -15.283 9.770 -24.457 1.00 30.97 247 ALA A CA 1
ATOM 1902 C C . ALA A 1 247 ? -15.702 8.374 -24.917 1.00 30.97 247 ALA A C 1
ATOM 1904 O O . ALA A 1 247 ? -15.598 8.063 -26.098 1.00 30.97 247 ALA A O 1
ATOM 1905 N N . GLU A 1 248 ? -16.159 7.582 -23.950 1.00 31.73 248 GLU A N 1
ATOM 1906 C CA . GLU A 1 248 ? -16.744 6.246 -24.103 1.00 31.73 248 GLU A CA 1
ATOM 1907 C C . GLU A 1 248 ? -15.729 5.098 -24.237 1.00 31.73 248 GLU A C 1
ATOM 1909 O O . GLU A 1 248 ? -15.110 4.848 -25.265 1.00 31.73 248 GLU A O 1
ATOM 1914 N N . GLY A 1 249 ? -15.557 4.387 -23.123 1.00 26.03 249 GLY A N 1
ATOM 1915 C CA . GLY A 1 249 ? -14.790 3.154 -23.020 1.00 26.03 249 GLY A CA 1
ATOM 1916 C C . GLY A 1 249 ? -15.409 2.304 -21.924 1.00 26.03 249 GLY A C 1
ATOM 1917 O O . GLY A 1 249 ? -15.051 2.423 -20.754 1.00 26.03 249 GLY A O 1
ATOM 1918 N N . GLU A 1 250 ? -16.409 1.535 -22.333 1.00 24.84 250 GLU A N 1
ATOM 1919 C CA . GLU A 1 250 ? -17.216 0.605 -21.557 1.00 24.84 250 GLU A CA 1
ATOM 1920 C C . GLU A 1 250 ? -16.375 -0.284 -20.627 1.00 24.84 250 GLU A C 1
ATOM 1922 O O . GLU A 1 250 ? -15.292 -0.768 -20.967 1.00 24.84 250 GLU A O 1
ATOM 1927 N N . THR A 1 251 ? -16.907 -0.542 -19.434 1.00 27.89 251 THR A N 1
ATOM 1928 C CA . THR A 1 251 ? -16.428 -1.571 -18.513 1.00 27.89 251 THR A CA 1
ATOM 1929 C C . THR A 1 251 ? -16.636 -2.949 -19.140 1.00 27.89 251 THR A C 1
ATOM 1931 O O . THR A 1 251 ? -17.660 -3.598 -18.940 1.00 27.89 251 THR A O 1
ATOM 1934 N N . ALA A 1 252 ? -15.648 -3.407 -19.911 1.00 26.42 252 ALA A N 1
ATOM 1935 C CA . ALA A 1 252 ? -15.609 -4.765 -20.434 1.00 26.42 252 ALA A CA 1
ATOM 1936 C C . ALA A 1 252 ? -15.513 -5.764 -19.268 1.00 26.42 252 ALA A C 1
ATOM 1938 O O . ALA A 1 252 ? -14.458 -5.944 -18.653 1.00 26.42 252 ALA A O 1
ATOM 1939 N N . ALA A 1 253 ? -16.640 -6.397 -18.945 1.00 26.72 253 ALA A N 1
ATOM 1940 C CA . ALA A 1 253 ? -16.679 -7.575 -18.097 1.00 26.72 253 ALA A CA 1
ATOM 1941 C C . ALA A 1 253 ? -15.983 -8.735 -18.827 1.00 26.72 253 ALA A C 1
ATOM 1943 O O . ALA A 1 253 ? -16.298 -9.039 -19.977 1.00 26.72 253 ALA A O 1
ATOM 1944 N N . TRP A 1 254 ? -15.013 -9.368 -18.169 1.00 35.03 254 TRP A N 1
ATOM 1945 C CA . TRP A 1 254 ? -14.292 -10.509 -18.730 1.00 35.03 254 TRP A CA 1
ATOM 1946 C C . TRP A 1 254 ? -15.148 -11.789 -18.663 1.00 35.03 254 TRP A C 1
ATOM 1948 O O . TRP A 1 254 ? -15.830 -11.995 -17.657 1.00 35.03 254 TRP A O 1
ATOM 1958 N N . PRO A 1 255 ? -15.110 -12.661 -19.689 1.00 27.81 255 PRO A N 1
ATOM 1959 C CA . PRO A 1 255 ? -15.894 -13.896 -19.714 1.00 27.81 255 PRO A CA 1
ATOM 1960 C C . PRO A 1 255 ? -15.416 -14.920 -18.669 1.00 27.81 255 PRO A C 1
ATOM 1962 O O . PRO A 1 255 ? -14.220 -15.052 -18.395 1.00 27.81 255 PRO A O 1
ATOM 1965 N N . GLU A 1 256 ? -16.364 -15.663 -18.092 1.00 25.83 256 GLU A N 1
ATOM 1966 C CA . GLU A 1 256 ? -16.101 -16.752 -17.145 1.00 25.83 256 GLU A CA 1
ATOM 1967 C C . GLU A 1 256 ? -15.329 -17.905 -17.816 1.00 25.83 256 GLU A C 1
ATOM 1969 O O . GLU A 1 256 ? -15.704 -18.365 -18.892 1.00 25.83 256 GLU A O 1
ATOM 1974 N N . GLY A 1 257 ? -14.263 -18.401 -17.166 1.00 32.81 257 GLY A N 1
ATOM 1975 C CA . GLY A 1 257 ? -13.535 -19.609 -17.601 1.00 32.81 257 GLY A CA 1
ATOM 1976 C C . GLY A 1 257 ? -12.026 -19.471 -17.850 1.00 32.81 257 GLY A C 1
ATOM 1977 O O . GLY A 1 257 ? -11.411 -20.420 -18.333 1.00 32.81 257 GLY A O 1
ATOM 1978 N N . TRP A 1 258 ? -11.394 -18.340 -17.518 1.00 39.25 258 TRP A N 1
ATOM 1979 C CA . TRP A 1 258 ? -9.954 -18.154 -17.758 1.00 39.25 258 TRP A CA 1
ATOM 1980 C C . TRP A 1 258 ? -9.077 -19.132 -16.944 1.00 39.25 258 TRP A C 1
ATOM 1982 O O . TRP A 1 258 ? -9.306 -19.292 -15.739 1.00 39.25 258 TRP A O 1
ATOM 1992 N N . PRO A 1 259 ? -8.045 -19.766 -17.540 1.00 31.41 259 PRO A N 1
ATOM 1993 C CA . PRO A 1 259 ? -7.185 -20.707 -16.827 1.00 31.41 259 PRO A CA 1
ATOM 1994 C C . PRO A 1 259 ? -6.469 -20.089 -15.618 1.00 31.41 259 PRO A C 1
ATOM 1996 O O . PRO A 1 259 ? -5.781 -19.074 -15.720 1.00 31.41 259 PRO A O 1
ATOM 1999 N N . LYS A 1 260 ? -6.564 -20.793 -14.480 1.00 35.69 260 LYS A N 1
ATOM 2000 C CA . LYS A 1 260 ? -5.881 -20.540 -13.194 1.00 35.69 260 LYS A CA 1
ATOM 2001 C C . LYS A 1 260 ? -4.367 -20.809 -13.228 1.00 35.69 260 LYS A C 1
ATOM 2003 O O . LYS A 1 260 ? -3.770 -21.122 -12.202 1.00 35.69 260 LYS A O 1
ATOM 2008 N N . ALA A 1 261 ? -3.730 -20.736 -14.391 1.00 29.61 261 ALA A N 1
ATOM 2009 C CA . ALA A 1 261 ? -2.282 -20.805 -14.462 1.00 29.61 261 ALA A CA 1
ATOM 2010 C C . ALA A 1 261 ? -1.748 -19.408 -14.135 1.00 29.61 261 ALA A C 1
ATOM 2012 O O . ALA A 1 261 ? -1.655 -18.572 -15.031 1.00 29.61 261 ALA A O 1
ATOM 2013 N N . TRP A 1 262 ? -1.528 -19.154 -12.839 1.00 38.69 262 TRP A N 1
ATOM 2014 C CA . TRP A 1 262 ? -0.388 -18.471 -12.198 1.00 38.69 262 TRP A CA 1
ATOM 2015 C C . TRP A 1 262 ? -0.675 -18.271 -10.719 1.00 38.69 262 TRP A C 1
ATOM 2017 O O . TRP A 1 262 ? -1.783 -17.818 -10.376 1.00 38.69 262 TRP A O 1
#

Radius of gyration: 25.24 Å; chains: 1; bounding box: 69×53×58 Å

Foldseek 3Di:
DVQQLVQQVFFLGEEEEEEAPPLCSVVVVVVVVVVVVVVVEAEAADEPPPDDVVLVPDLQSVLLVVQQSRCVSVVHPRDDPPDVVCPSLVVSVVSVLVVLVVDPAAYEYEYPALVVCLVPLVNLVSVLVSSVVLSVCRVVDPSSSSYYYYYYHYDDPPSPPPDRSVPPHHHYDYRDHDDPVRVCLVCVVVVNNVVVVVPPDPDPPDDDDDDDDDDDDDDDDDDDDDDDDDDDDDDDDDDDDDDPDDDDDDPDDDDPDRDPPD

pLDDT: mean 72.41, std 24.94, range [24.84, 97.19]

Sequence (262 aa):
MDRALGALAHGGGCVRLQGARCLGKTSFLFRLLAQFQSQGFVTVNLGLRQLEEQVLRSFEGLADWMGQAIAQQLNLPIPSNGGRWRGAQLRLSDQMQQWLEQFDRPVILALRDLDVLLSRPGLLQNLCALLEGWQEEARCSELWSRLRLVVSYTYSLEISQGPPPLVHWGSEVKLGPLNLDQIQALAQAYGYWEALESAAPADACSQPEALIPEPSSPEASPEPRAPGAAPQISSQISSQISPENLAEGETAAWPEGWPKAW